Protein AF-A0A7C1T0Y8-F1 (afdb_monomer)

Mean predicted aligned error: 7.71 Å

Nearest PDB structures (foldseek):
  6yug-assembly1_B  TM=5.130E-01  e=2.014E-02  Cryptosporidium parvum Iowa II
  4yp8-assembly2_B  TM=3.736E-01  e=3.123E+00  Homo sapiens
  3otl-assembly1_B  TM=4.682E-01  e=6.312E+00  Rhizobium johnstonii 3841
  5t1t-assembly1_A  TM=4.325E-01  e=7.097E+00  Homo sapiens

pLDDT: mean 87.01, std 16.34, range [27.5, 98.75]

Foldseek 3Di:
DDDDDDDDPPPDPDDDDDDWDWDWQADPNATKTKTWDWDLVSLVVCQVQQVVLVVQFPDPLCPCVHSLNLNLCCVLPVPPVDPQKIWTWMWIGPDPHTFKIATWMWGDPDPVAIEIEHRPPPNRQAHAIGGRPVPDALVSLLSVVVVVVPPPVHPYYDYPRYDCPGRVVSNCVVHDDDDPPDDDDDDDDCPPPPDDVVVLVPDDPVVNVVVVVVVVVLVVVADKDKDKDFQPGPVCVVCLVVQLVVVVVVCVVVVHDDVLSPDPSNSVSLNSRQNPDDVDPPGDIDMFIDGPNHGPHD

InterPro domains:
  IPR038740 BioF2-like, acetyltransferase domain [PF13480] (206-298)

Structure (mmCIF, N/CA/C/O backbone):
data_AF-A0A7C1T0Y8-F1
#
_entry.id   AF-A0A7C1T0Y8-F1
#
loop_
_atom_site.group_PDB
_atom_site.id
_atom_site.type_symbol
_atom_site.label_atom_id
_atom_site.label_alt_id
_atom_site.label_comp_id
_atom_site.label_asym_id
_atom_site.label_entity_id
_atom_site.label_seq_id
_atom_site.pdbx_PDB_ins_code
_atom_site.Cartn_x
_atom_site.Cartn_y
_atom_site.Cartn_z
_atom_site.occupancy
_atom_site.B_iso_or_equiv
_atom_site.auth_seq_id
_atom_site.auth_comp_id
_atom_site.auth_asym_id
_atom_site.auth_atom_id
_atom_site.pdbx_PDB_model_num
ATOM 1 N N . MET A 1 1 ? 52.661 26.342 -25.946 1.00 37.53 1 MET A N 1
ATOM 2 C CA . MET A 1 1 ? 52.044 25.004 -26.045 1.00 37.53 1 MET A CA 1
ATOM 3 C C . MET A 1 1 ? 50.575 25.144 -25.717 1.00 37.53 1 MET A C 1
ATOM 5 O O . MET A 1 1 ? 50.224 25.488 -24.599 1.00 37.53 1 MET A O 1
ATOM 9 N N . THR A 1 2 ? 49.751 24.994 -26.738 1.00 31.56 2 THR A N 1
ATOM 10 C CA . THR A 1 2 ? 48.295 25.108 -26.730 1.00 31.56 2 THR A CA 1
ATOM 11 C C . THR A 1 2 ? 47.719 23.736 -26.403 1.00 31.56 2 THR A C 1
ATOM 13 O O . THR A 1 2 ? 47.980 22.786 -27.136 1.00 31.56 2 THR A O 1
ATOM 16 N N . VAL A 1 3 ? 46.942 23.616 -25.326 1.00 31.14 3 VAL A N 1
ATOM 17 C CA . VAL A 1 3 ? 46.145 22.410 -25.064 1.00 31.14 3 VAL A CA 1
ATOM 18 C C . VAL A 1 3 ? 44.676 22.800 -25.073 1.00 31.14 3 VAL A C 1
ATOM 20 O O . VAL A 1 3 ? 44.197 23.577 -24.253 1.00 31.14 3 VAL A O 1
ATOM 23 N N . SER A 1 4 ? 44.006 22.281 -26.095 1.00 27.50 4 SER A N 1
ATOM 24 C CA . SER A 1 4 ? 42.597 22.438 -26.417 1.00 27.50 4 SER A CA 1
ATOM 25 C C . SER A 1 4 ? 41.736 21.673 -25.409 1.00 27.50 4 SER A C 1
ATOM 27 O O . SER A 1 4 ? 41.812 20.449 -25.325 1.00 27.50 4 SER A O 1
ATOM 29 N N . ILE A 1 5 ? 40.898 22.392 -24.663 1.00 32.88 5 ILE A N 1
ATOM 30 C CA . ILE A 1 5 ? 39.778 21.813 -23.917 1.00 32.88 5 ILE A CA 1
ATOM 31 C C . ILE A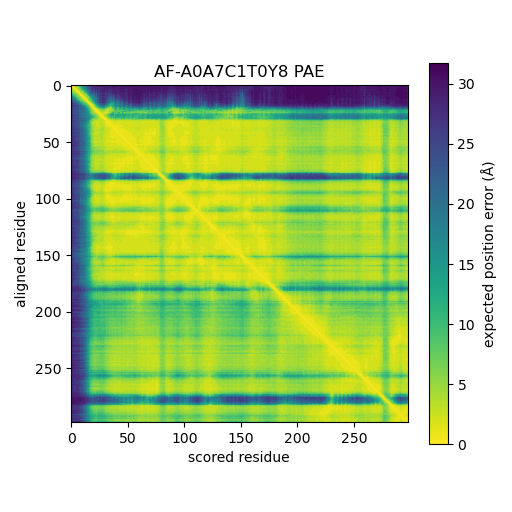 1 5 ? 38.586 21.841 -24.871 1.00 32.88 5 ILE A C 1
ATOM 33 O O . ILE A 1 5 ? 37.967 22.881 -25.087 1.00 32.88 5 ILE A O 1
ATOM 37 N N . LYS A 1 6 ? 38.301 20.700 -25.506 1.00 34.44 6 LYS A N 1
ATOM 38 C CA . LYS A 1 6 ? 37.072 20.522 -26.283 1.00 34.44 6 LYS A CA 1
ATOM 39 C C . LYS A 1 6 ? 35.884 20.564 -25.327 1.00 34.44 6 LYS A C 1
ATOM 41 O O . LYS A 1 6 ? 35.665 19.628 -24.559 1.00 34.44 6 LYS A O 1
ATOM 46 N N . GLY A 1 7 ? 35.128 21.653 -25.410 1.00 30.06 7 GLY A N 1
ATOM 47 C CA . GLY A 1 7 ? 33.804 21.768 -24.826 1.00 30.06 7 GLY A CA 1
ATOM 48 C C . GLY A 1 7 ? 32.896 20.651 -25.334 1.00 30.06 7 GLY A C 1
ATOM 49 O O . GLY A 1 7 ? 32.789 20.403 -26.534 1.00 30.06 7 GLY A O 1
ATOM 50 N N . ARG A 1 8 ? 32.239 19.970 -24.399 1.00 31.38 8 ARG A N 1
ATOM 51 C CA . ARG A 1 8 ? 30.918 19.405 -24.649 1.00 31.38 8 ARG A CA 1
ATOM 52 C C . ARG A 1 8 ? 29.927 20.393 -24.064 1.00 31.38 8 ARG A C 1
ATOM 54 O O . ARG A 1 8 ? 29.667 20.370 -22.864 1.00 31.38 8 ARG A O 1
ATOM 61 N N . ASP A 1 9 ? 29.406 21.250 -24.932 1.00 33.28 9 ASP A N 1
ATOM 62 C CA . ASP A 1 9 ? 28.152 21.948 -24.698 1.00 33.28 9 ASP A CA 1
ATOM 63 C C . ASP A 1 9 ? 27.070 20.904 -24.399 1.00 33.28 9 ASP A C 1
ATOM 65 O O . ASP A 1 9 ? 26.555 20.225 -25.285 1.00 33.28 9 ASP A O 1
ATOM 69 N N . ARG A 1 10 ? 26.737 20.751 -23.117 1.00 33.50 10 ARG A N 1
ATOM 70 C CA . ARG A 1 10 ? 25.447 20.221 -22.668 1.00 33.50 10 ARG A CA 1
ATOM 71 C C . ARG A 1 10 ? 24.603 21.401 -22.196 1.00 33.50 10 ARG A C 1
ATOM 73 O O . ARG A 1 10 ? 24.215 21.504 -21.037 1.00 33.50 10 ARG A O 1
ATOM 80 N N . ALA A 1 11 ? 24.343 22.313 -23.126 1.00 32.59 11 ALA A N 1
ATOM 81 C CA . ALA A 1 11 ? 23.291 23.305 -22.997 1.00 32.59 11 ALA A CA 1
ATOM 82 C C . ALA A 1 11 ? 21.955 22.642 -23.365 1.00 32.59 11 ALA A C 1
ATOM 84 O O . ALA A 1 11 ? 21.574 22.571 -24.526 1.00 32.59 11 ALA A O 1
ATOM 85 N N . ALA A 1 12 ? 21.265 22.124 -22.352 1.00 31.84 12 ALA A N 1
ATOM 86 C CA . ALA A 1 12 ? 19.821 21.906 -22.374 1.00 31.84 12 ALA A CA 1
ATOM 87 C C . ALA A 1 12 ? 19.294 21.999 -20.935 1.00 31.84 12 ALA A C 1
ATOM 89 O O . ALA A 1 12 ? 18.716 21.066 -20.384 1.00 31.84 12 ALA A O 1
ATOM 90 N N . ALA A 1 13 ? 19.546 23.146 -20.302 1.00 38.25 13 ALA A N 1
ATOM 91 C CA . ALA A 1 13 ? 18.771 23.585 -19.156 1.00 38.25 13 ALA A CA 1
ATOM 92 C C . ALA A 1 13 ? 17.406 24.045 -19.689 1.00 38.25 13 ALA A C 1
ATOM 94 O O . ALA A 1 13 ? 17.239 25.191 -20.095 1.00 38.25 13 ALA A O 1
ATOM 95 N N . MET A 1 14 ? 16.454 23.114 -19.759 1.00 32.31 14 MET A N 1
ATOM 96 C CA . MET A 1 14 ? 15.050 23.407 -20.036 1.00 32.31 14 MET A CA 1
ATOM 97 C C . MET A 1 14 ? 14.217 23.030 -18.810 1.00 32.31 14 MET A C 1
ATOM 99 O O . MET A 1 14 ? 14.276 21.910 -18.306 1.00 32.31 14 MET A O 1
ATOM 103 N N . THR A 1 15 ? 13.492 24.032 -18.331 1.00 32.81 15 THR A N 1
ATOM 104 C CA . THR A 1 15 ? 12.364 24.048 -17.394 1.00 32.81 15 THR A CA 1
ATOM 105 C C . THR A 1 15 ? 11.685 22.683 -17.174 1.00 32.81 15 THR A C 1
ATOM 107 O O . THR A 1 15 ? 10.969 22.176 -18.033 1.00 32.81 15 THR A O 1
ATOM 110 N N . ARG A 1 16 ? 11.906 22.092 -15.989 1.00 42.31 16 ARG A N 1
ATOM 111 C CA . ARG A 1 16 ? 11.371 20.792 -15.539 1.00 42.31 16 ARG A CA 1
ATOM 112 C C . ARG A 1 16 ? 9.989 20.941 -14.884 1.00 42.31 16 ARG A C 1
ATOM 114 O O . ARG A 1 16 ? 9.880 21.021 -13.663 1.00 42.31 16 ARG A O 1
ATOM 121 N N . ALA A 1 17 ? 8.936 20.951 -15.692 1.00 31.55 17 ALA A N 1
ATOM 122 C CA . ALA A 1 17 ? 7.577 20.653 -15.244 1.00 31.55 17 ALA A CA 1
ATOM 123 C C . ALA A 1 17 ? 6.910 19.753 -16.295 1.00 31.55 17 ALA A C 1
ATOM 125 O O . ALA A 1 17 ? 6.784 20.169 -17.442 1.00 31.55 17 ALA A O 1
ATOM 126 N N . GLY A 1 18 ? 6.539 18.527 -15.906 1.00 42.19 18 GLY A N 1
ATOM 127 C CA . GLY A 1 18 ? 5.728 17.609 -16.714 1.00 42.19 18 GLY A CA 1
ATOM 128 C C . GLY A 1 18 ? 6.454 16.938 -17.882 1.00 42.19 18 GLY A C 1
ATOM 129 O O . GLY A 1 18 ? 6.082 17.147 -19.033 1.00 42.19 18 GLY A O 1
ATOM 130 N N . ARG A 1 19 ? 7.476 16.116 -17.616 1.00 51.09 19 ARG A N 1
ATOM 131 C CA . ARG A 1 19 ? 7.998 15.204 -18.645 1.00 51.09 19 ARG A CA 1
ATOM 132 C C . ARG A 1 19 ? 8.073 13.784 -18.113 1.00 51.09 19 ARG A C 1
ATOM 134 O O . ARG A 1 19 ? 8.978 13.475 -17.344 1.00 51.09 19 ARG A O 1
ATOM 141 N N . SER A 1 20 ? 7.203 12.928 -18.647 1.00 56.12 20 SER A N 1
ATOM 142 C CA . SER A 1 20 ? 7.535 11.523 -18.845 1.00 56.12 20 SER A CA 1
ATOM 143 C C . SER A 1 20 ? 8.897 11.445 -19.538 1.00 56.12 20 SER A C 1
ATOM 145 O O . SER A 1 20 ? 9.149 12.110 -20.549 1.00 56.12 20 SER A O 1
ATOM 147 N N . TRP A 1 21 ? 9.819 10.724 -18.918 1.00 70.88 21 TRP A N 1
ATOM 148 C CA . TRP A 1 21 ? 11.140 10.447 -19.454 1.00 70.88 21 TRP A CA 1
ATOM 149 C C . TRP A 1 21 ? 11.341 8.946 -19.450 1.00 70.88 21 TRP A C 1
ATOM 151 O O . TRP A 1 21 ? 10.907 8.292 -18.509 1.00 70.88 21 TRP A O 1
ATOM 161 N N . THR A 1 22 ? 12.015 8.442 -20.478 1.00 79.44 22 THR A N 1
ATOM 162 C CA . THR A 1 22 ? 12.368 7.032 -20.627 1.00 79.44 22 THR A CA 1
ATOM 163 C C . THR A 1 22 ? 13.886 6.920 -20.562 1.00 79.44 22 THR A C 1
ATOM 165 O O . THR A 1 22 ? 14.586 7.650 -21.272 1.00 79.44 22 THR A O 1
ATOM 168 N N . VAL A 1 23 ? 14.411 6.061 -19.690 1.00 82.50 23 VAL A N 1
ATOM 169 C CA . VAL A 1 23 ? 15.851 5.764 -19.605 1.00 82.50 23 VAL A CA 1
ATOM 170 C C . VAL A 1 23 ? 16.053 4.254 -19.684 1.00 82.50 23 VAL A C 1
ATOM 172 O O . VAL A 1 23 ? 15.356 3.529 -18.972 1.00 82.50 23 VAL A O 1
ATOM 175 N N . PRO A 1 24 ? 17.013 3.779 -20.497 1.00 80.88 24 PRO A N 1
ATOM 176 C CA . PRO A 1 24 ? 17.348 2.367 -20.539 1.00 80.88 24 PRO A CA 1
ATOM 177 C C . PRO A 1 24 ? 18.007 1.926 -19.226 1.00 80.88 24 PRO A C 1
ATOM 179 O O . PRO A 1 24 ? 18.940 2.563 -18.733 1.00 80.88 24 PRO A O 1
ATOM 182 N N . VAL A 1 25 ? 17.542 0.805 -18.692 1.00 83.50 25 VAL A N 1
ATOM 183 C CA . VAL A 1 25 ? 18.094 0.093 -17.545 1.00 83.50 25 VAL A CA 1
ATOM 184 C C . VAL A 1 25 ? 18.658 -1.227 -18.055 1.00 83.50 25 VAL A C 1
ATOM 186 O O . VAL A 1 25 ? 17.923 -2.104 -18.505 1.00 83.50 25 VAL A O 1
ATOM 189 N N . GLU A 1 26 ? 19.979 -1.367 -17.989 1.00 81.38 26 GLU A N 1
ATOM 190 C CA . GLU A 1 26 ? 20.670 -2.578 -18.430 1.00 81.38 26 GLU A CA 1
ATOM 191 C C . GLU A 1 26 ? 20.568 -3.682 -17.371 1.00 81.38 26 GLU A C 1
ATOM 193 O O . GLU A 1 26 ? 20.968 -3.510 -16.216 1.00 81.38 26 GLU A O 1
ATOM 198 N N . PHE A 1 27 ? 20.063 -4.843 -17.778 1.00 76.12 27 PHE A N 1
ATOM 199 C CA . PHE A 1 27 ? 19.798 -5.975 -16.900 1.00 76.12 27 PHE A CA 1
ATOM 200 C C . PHE A 1 27 ? 20.023 -7.309 -17.617 1.00 76.12 27 PHE A C 1
ATOM 202 O O . PHE A 1 27 ? 19.330 -7.635 -18.574 1.00 76.12 27 PHE A O 1
ATOM 209 N N . HIS A 1 28 ? 20.989 -8.113 -17.158 1.00 75.81 28 HIS A N 1
ATOM 210 C CA . HIS A 1 28 ? 21.346 -9.404 -17.779 1.00 75.81 28 HIS A CA 1
ATOM 211 C C . HIS A 1 28 ? 21.534 -9.344 -19.313 1.00 75.81 28 HIS A C 1
ATOM 213 O O . HIS A 1 28 ? 21.223 -10.298 -20.020 1.00 75.81 28 HIS A O 1
ATOM 219 N N . GLY A 1 29 ? 22.039 -8.220 -19.835 1.00 76.50 29 GLY A N 1
ATOM 220 C CA . GLY A 1 29 ? 22.204 -8.003 -21.278 1.00 76.50 29 GLY A CA 1
ATOM 221 C C . GLY A 1 29 ? 20.913 -7.658 -22.033 1.00 76.50 29 GLY A C 1
ATOM 222 O O . GLY A 1 29 ? 20.925 -7.634 -23.260 1.00 76.50 29 GLY A O 1
ATOM 223 N N . ARG A 1 30 ? 19.811 -7.405 -21.317 1.00 81.44 30 ARG A N 1
ATOM 224 C CA . ARG A 1 30 ? 18.579 -6.790 -21.824 1.00 81.44 30 ARG A CA 1
ATOM 225 C C . ARG A 1 30 ? 18.566 -5.306 -21.471 1.00 81.44 30 ARG A C 1
ATOM 227 O O . ARG A 1 30 ? 19.028 -4.930 -20.396 1.00 81.44 30 ARG A O 1
ATOM 234 N N . SER A 1 31 ? 17.983 -4.500 -22.347 1.00 87.62 31 SER A N 1
ATOM 235 C CA . SER A 1 31 ? 17.719 -3.084 -22.099 1.00 87.62 31 SER A CA 1
ATOM 236 C C . SER A 1 31 ? 16.230 -2.927 -21.804 1.00 87.62 31 SER A C 1
ATOM 238 O O . SER A 1 31 ? 15.405 -3.318 -22.629 1.00 87.62 31 SER A O 1
ATOM 240 N N . LEU A 1 32 ? 15.900 -2.442 -20.609 1.00 93.38 32 LEU A N 1
ATOM 241 C CA . LEU A 1 32 ? 14.529 -2.196 -20.160 1.00 93.38 32 LEU A CA 1
ATOM 242 C C . LEU A 1 32 ? 14.257 -0.696 -20.119 1.00 93.38 32 LEU A C 1
ATOM 244 O O . LEU A 1 32 ? 15.132 0.070 -19.734 1.00 93.38 32 LEU A O 1
ATOM 248 N N . ASP A 1 33 ? 13.045 -0.271 -20.439 1.00 95.25 33 ASP A N 1
ATOM 249 C CA . ASP A 1 33 ? 12.697 1.146 -20.499 1.00 95.25 33 ASP A CA 1
ATOM 250 C C . ASP A 1 33 ? 12.029 1.591 -19.193 1.00 95.25 33 ASP A C 1
ATOM 252 O O . ASP A 1 33 ? 10.910 1.183 -18.879 1.00 95.25 33 ASP A O 1
ATOM 256 N N . LEU A 1 34 ? 12.724 2.416 -18.402 1.00 96.69 34 LEU A N 1
ATOM 257 C CA . LEU A 1 34 ? 12.187 3.003 -17.173 1.00 96.69 34 LEU A CA 1
ATOM 258 C C . LEU A 1 34 ? 11.525 4.343 -17.473 1.00 96.69 34 LEU A C 1
ATOM 260 O O . LEU A 1 34 ? 12.200 5.295 -17.863 1.00 96.69 34 LEU A O 1
ATOM 264 N N . GLU A 1 35 ? 10.228 4.426 -17.206 1.00 96.12 35 GLU A N 1
ATOM 265 C CA . GLU A 1 35 ? 9.409 5.621 -17.351 1.00 96.12 35 GLU A CA 1
ATOM 266 C C . GLU A 1 35 ? 8.952 6.186 -16.005 1.00 96.12 35 GLU A C 1
ATOM 268 O O . GLU A 1 35 ? 8.781 5.450 -15.036 1.00 96.12 35 GLU A O 1
ATOM 273 N N . CYS A 1 36 ? 8.695 7.495 -15.944 1.00 95.50 36 CYS A N 1
ATOM 274 C CA . CYS A 1 36 ? 8.053 8.146 -14.798 1.00 95.50 36 CYS A CA 1
ATOM 275 C C . CYS A 1 36 ? 6.752 8.839 -15.232 1.00 95.50 36 CYS A C 1
ATOM 277 O O . CYS A 1 36 ? 6.767 9.636 -16.170 1.00 95.50 36 CYS A O 1
ATOM 279 N N . ARG A 1 37 ? 5.640 8.539 -14.554 1.00 94.88 37 ARG A N 1
ATOM 280 C CA . ARG A 1 37 ? 4.324 9.174 -14.722 1.00 94.88 37 ARG A CA 1
ATOM 281 C C . ARG A 1 37 ? 4.034 10.090 -13.534 1.00 94.88 37 ARG A C 1
ATOM 283 O O . ARG A 1 37 ? 4.222 9.705 -12.377 1.00 94.88 37 ARG A O 1
ATOM 290 N N . GLU A 1 38 ? 3.617 11.315 -13.822 1.00 92.06 38 GLU A N 1
ATOM 291 C CA . GLU A 1 38 ? 3.535 12.417 -12.858 1.00 92.06 38 GLU A CA 1
ATOM 292 C C . GLU A 1 38 ? 2.142 13.051 -12.770 1.00 92.06 38 GLU A C 1
ATOM 294 O O . GLU A 1 38 ? 1.823 13.670 -11.751 1.00 92.06 38 GLU A O 1
ATOM 299 N N . THR A 1 39 ? 1.320 12.944 -13.818 1.00 91.25 39 THR A N 1
ATOM 300 C CA . THR A 1 39 ? 0.000 13.592 -13.866 1.00 91.25 39 THR A CA 1
ATOM 301 C C . THR A 1 39 ? -1.136 12.611 -13.622 1.00 91.25 39 THR A C 1
ATOM 303 O O . THR A 1 39 ? -0.995 11.406 -13.813 1.00 91.25 39 THR A O 1
ATOM 306 N N . LEU A 1 40 ? -2.294 13.138 -13.216 1.00 92.25 40 LEU A N 1
ATOM 307 C CA . LEU A 1 40 ? -3.483 12.315 -13.018 1.00 92.25 40 LEU A CA 1
ATOM 308 C C . LEU A 1 40 ? -3.873 11.576 -14.306 1.00 92.25 40 LEU A C 1
ATOM 310 O O . LEU A 1 40 ? -4.070 10.371 -14.254 1.00 92.25 40 LEU A O 1
ATOM 314 N N . ASP A 1 41 ? -3.886 12.262 -15.449 1.00 93.31 41 ASP A N 1
ATOM 315 C CA . ASP A 1 41 ? -4.217 11.662 -16.749 1.00 93.31 41 ASP A CA 1
ATOM 316 C C . ASP A 1 41 ? -3.229 10.550 -17.142 1.00 93.31 41 ASP A C 1
ATOM 318 O O . ASP A 1 41 ? -3.627 9.509 -17.662 1.00 93.31 41 ASP A O 1
ATOM 322 N N . GLU A 1 42 ? -1.933 10.741 -16.869 1.00 94.38 42 GLU A N 1
ATOM 323 C CA . GLU A 1 42 ? -0.915 9.712 -17.105 1.00 94.38 42 GLU A CA 1
ATOM 324 C C . GLU A 1 42 ? -1.118 8.493 -16.201 1.00 94.38 42 GLU A C 1
ATOM 326 O O . GLU A 1 42 ? -0.928 7.365 -16.649 1.00 94.38 42 GLU A O 1
ATOM 331 N N . LEU A 1 43 ? -1.498 8.712 -14.939 1.00 94.94 43 LEU A N 1
ATOM 332 C CA . LEU A 1 43 ? -1.835 7.639 -14.010 1.00 94.94 43 LEU A CA 1
ATOM 333 C C . LEU A 1 43 ? -3.097 6.906 -14.479 1.00 94.94 43 LEU A C 1
ATOM 335 O O . LEU A 1 43 ? -3.085 5.684 -14.536 1.00 94.94 43 LEU A O 1
ATOM 339 N N . GLU A 1 44 ? -4.156 7.621 -14.865 1.00 95.19 44 GLU A N 1
ATOM 340 C CA . GLU A 1 44 ? -5.403 7.031 -15.370 1.00 95.19 44 GLU A CA 1
ATOM 341 C C . GLU A 1 44 ? -5.180 6.179 -16.625 1.00 95.19 44 GLU A C 1
ATOM 343 O O . GLU A 1 44 ? -5.754 5.095 -16.740 1.00 95.19 44 GLU A O 1
ATOM 348 N N . ALA A 1 45 ? -4.291 6.613 -17.522 1.00 96.69 45 ALA A N 1
ATOM 349 C CA . ALA A 1 45 ? -3.919 5.864 -18.720 1.00 96.69 45 ALA A CA 1
ATOM 350 C C . ALA A 1 45 ? -3.222 4.521 -18.423 1.00 96.69 45 ALA A C 1
ATOM 352 O O . ALA A 1 45 ? -3.196 3.648 -19.289 1.00 96.69 45 ALA A O 1
ATOM 353 N N . LEU A 1 46 ? -2.679 4.325 -17.214 1.00 96.81 46 LEU A N 1
ATOM 354 C CA . LEU A 1 46 ? -2.056 3.063 -16.811 1.00 96.81 46 LEU A CA 1
ATOM 355 C C . LEU A 1 46 ? -3.055 2.003 -16.337 1.00 96.81 46 LEU A C 1
ATOM 357 O O . LEU A 1 46 ? -2.611 0.896 -16.052 1.00 96.81 46 LEU A O 1
ATOM 361 N N . LYS A 1 47 ? -4.361 2.293 -16.243 1.00 95.81 47 LYS A N 1
ATOM 362 C CA . LYS A 1 47 ? -5.356 1.412 -15.602 1.00 95.81 47 LYS A CA 1
ATOM 363 C C . LYS A 1 47 ? -5.193 -0.071 -15.934 1.00 95.81 47 LYS A C 1
ATOM 365 O O . LYS A 1 47 ? -4.905 -0.867 -15.044 1.00 95.81 47 LYS A O 1
ATOM 370 N N . ASP A 1 48 ? -5.345 -0.429 -17.205 1.00 96.19 48 ASP A N 1
ATOM 371 C CA . ASP A 1 48 ? -5.379 -1.835 -17.619 1.00 96.19 48 ASP A CA 1
ATOM 372 C C . ASP A 1 48 ? -4.009 -2.509 -17.451 1.00 96.19 48 ASP A C 1
ATOM 374 O O . ASP A 1 48 ? -3.913 -3.676 -17.073 1.00 96.19 48 ASP A O 1
ATOM 378 N N . VAL A 1 49 ? -2.932 -1.754 -17.682 1.00 97.62 49 VAL A N 1
ATOM 379 C CA . VAL A 1 49 ? -1.549 -2.218 -17.508 1.00 97.62 49 VAL A CA 1
ATOM 380 C C . VAL A 1 49 ? -1.258 -2.498 -16.036 1.00 97.62 49 VAL A C 1
ATOM 382 O O . VAL A 1 49 ? -0.695 -3.538 -15.698 1.00 97.62 49 VAL A O 1
ATOM 385 N N . TRP A 1 50 ? -1.657 -1.576 -15.163 1.00 97.69 50 TRP A N 1
ATOM 386 C CA . TRP A 1 50 ? -1.418 -1.636 -13.730 1.00 97.69 50 TRP A CA 1
ATOM 387 C C . TRP A 1 50 ? -2.220 -2.768 -13.098 1.00 97.69 50 TRP A C 1
ATOM 389 O O . TRP A 1 50 ? -1.628 -3.639 -12.465 1.00 97.69 50 TRP A O 1
ATOM 399 N N . GLN A 1 51 ? -3.522 -2.846 -13.378 1.00 95.25 51 GLN A N 1
ATOM 400 C CA . GLN A 1 51 ? -4.376 -3.940 -12.910 1.00 95.25 51 GLN A CA 1
ATOM 401 C C . GLN A 1 51 ? -3.926 -5.301 -13.472 1.00 95.25 51 GLN A C 1
ATOM 403 O O . GLN A 1 51 ? -3.941 -6.311 -12.768 1.00 95.25 51 GLN A O 1
ATOM 408 N N . GLY A 1 52 ? -3.453 -5.338 -14.722 1.00 95.88 52 GLY A N 1
ATOM 409 C CA . GLY A 1 52 ? -2.875 -6.542 -15.317 1.00 95.88 52 GLY A CA 1
ATOM 410 C C . GLY A 1 52 ? -1.588 -7.007 -14.626 1.00 95.88 52 GLY A C 1
ATOM 411 O O . GLY A 1 52 ? -1.361 -8.213 -14.516 1.00 95.88 52 GLY A O 1
ATOM 412 N N . LEU A 1 53 ? -0.749 -6.077 -14.156 1.00 97.75 53 LEU A N 1
ATOM 413 C CA . LEU A 1 53 ? 0.441 -6.390 -13.364 1.00 97.75 53 LEU A CA 1
ATOM 414 C C . LEU A 1 53 ? 0.075 -6.817 -11.937 1.00 97.75 53 LEU A C 1
ATOM 416 O O . LEU A 1 53 ? 0.656 -7.776 -11.434 1.00 97.75 53 LEU A O 1
ATOM 420 N N . GLU A 1 54 ? -0.903 -6.160 -11.307 1.00 95.06 54 GLU A N 1
ATOM 421 C CA . GLU A 1 54 ? -1.426 -6.534 -9.984 1.00 95.06 54 GLU A CA 1
ATOM 422 C C . GLU A 1 54 ? -1.834 -8.004 -9.940 1.00 95.06 54 GLU A C 1
ATOM 424 O O . GLU A 1 54 ? -1.366 -8.734 -9.071 1.00 95.06 54 GLU A O 1
ATOM 429 N N . GLY A 1 55 ? -2.617 -8.464 -10.922 1.00 93.56 55 GLY A N 1
ATOM 430 C CA . GLY A 1 55 ? -3.099 -9.848 -10.971 1.00 93.56 55 GLY A CA 1
ATOM 431 C C . GLY A 1 55 ? -2.006 -10.913 -11.139 1.00 93.56 55 GLY A C 1
ATOM 432 O O . GLY A 1 55 ? -2.274 -12.095 -10.937 1.00 93.56 55 GLY A O 1
ATOM 433 N N . ARG A 1 56 ? -0.780 -10.524 -11.517 1.00 95.50 56 ARG A N 1
ATOM 434 C CA . ARG A 1 56 ? 0.375 -11.433 -11.654 1.00 95.50 56 ARG A CA 1
ATOM 435 C C . ARG A 1 56 ? 1.432 -11.237 -10.566 1.00 95.50 56 ARG A C 1
ATOM 437 O O . ARG A 1 56 ? 2.324 -12.075 -10.439 1.00 95.50 56 ARG A O 1
ATOM 444 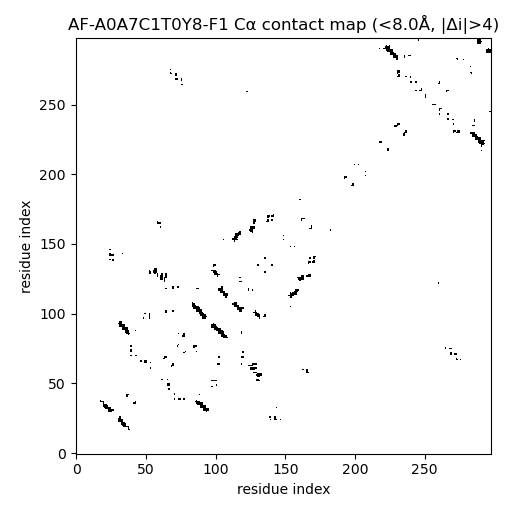N N . SER A 1 57 ? 1.361 -10.140 -9.815 1.00 96.56 57 SER A N 1
ATOM 445 C CA . SER A 1 57 ? 2.337 -9.798 -8.784 1.00 96.56 57 SER A CA 1
ATOM 446 C C . SER A 1 57 ? 2.197 -10.738 -7.581 1.00 96.56 57 SER A C 1
ATOM 448 O O . SER A 1 57 ? 1.089 -10.924 -7.082 1.00 96.56 57 SER A O 1
ATOM 450 N N . PRO A 1 58 ? 3.294 -11.315 -7.059 1.00 95.12 58 PRO A N 1
ATOM 451 C CA . PRO A 1 58 ? 3.240 -12.219 -5.909 1.00 95.12 58 PRO A CA 1
ATOM 452 C C . PRO A 1 58 ? 3.188 -11.479 -4.557 1.00 95.12 58 PRO A C 1
ATOM 454 O O . PRO A 1 58 ? 3.235 -12.108 -3.500 1.00 95.12 58 PRO A O 1
ATOM 457 N N . GLU A 1 59 ? 3.159 -10.145 -4.559 1.00 93.62 59 GLU A N 1
ATOM 458 C CA . GLU A 1 59 ? 3.297 -9.322 -3.355 1.00 93.62 59 GLU A CA 1
ATOM 459 C C . GLU A 1 59 ? 2.046 -9.354 -2.466 1.00 93.62 59 GLU A C 1
ATOM 461 O O . GLU A 1 59 ? 1.079 -8.626 -2.685 1.00 93.62 59 GLU A O 1
ATOM 466 N N . ALA A 1 60 ? 2.113 -10.130 -1.379 1.00 90.31 60 ALA A N 1
ATOM 467 C CA . ALA A 1 60 ? 1.026 -10.279 -0.403 1.00 90.31 60 ALA A CA 1
ATOM 468 C C . ALA A 1 60 ? 0.583 -8.961 0.270 1.00 90.31 60 ALA A C 1
ATOM 470 O O . ALA A 1 60 ? -0.527 -8.869 0.786 1.00 90.31 60 ALA A O 1
ATOM 471 N N . PHE A 1 61 ? 1.443 -7.938 0.275 1.00 92.12 61 PHE A N 1
ATOM 472 C CA . PHE A 1 61 ? 1.167 -6.621 0.859 1.00 92.12 61 PHE A CA 1
ATOM 473 C C . PHE A 1 61 ? 0.983 -5.519 -0.199 1.00 92.12 61 PHE A C 1
ATOM 475 O O . PHE A 1 61 ? 1.070 -4.338 0.132 1.00 92.12 61 PHE A O 1
ATOM 482 N N . GLY A 1 62 ? 0.718 -5.896 -1.456 1.00 92.94 62 GLY A N 1
ATOM 483 C CA . GLY A 1 62 ? 0.640 -4.987 -2.606 1.00 92.94 62 GLY A CA 1
ATOM 484 C C . GLY A 1 62 ? -0.625 -4.127 -2.706 1.00 92.94 62 GLY A C 1
ATOM 485 O O . GLY A 1 62 ? -0.696 -3.269 -3.582 1.00 92.94 62 GLY A O 1
ATOM 486 N N . TYR A 1 63 ? -1.623 -4.303 -1.827 1.00 92.62 63 TYR A N 1
ATOM 487 C CA . TYR A 1 63 ? -2.900 -3.572 -1.915 1.00 92.62 63 TYR A CA 1
ATOM 488 C C . TYR A 1 63 ? -2.720 -2.043 -1.920 1.00 92.62 63 TYR A C 1
ATOM 490 O O . TYR A 1 63 ? -3.383 -1.335 -2.677 1.00 92.62 63 TYR A O 1
ATOM 498 N N . PHE A 1 64 ? -1.767 -1.521 -1.143 1.00 94.19 64 PHE A N 1
ATOM 499 C CA . PHE A 1 64 ? -1.468 -0.083 -1.079 1.00 94.19 64 PHE A CA 1
ATOM 500 C C . PHE A 1 64 ? -0.713 0.454 -2.307 1.00 94.19 64 PHE A C 1
ATOM 502 O O . PHE A 1 64 ? -0.460 1.654 -2.406 1.00 94.19 64 PHE A O 1
ATOM 509 N N . GLN A 1 65 ? -0.334 -0.431 -3.228 1.00 96.38 65 GLN A N 1
ATOM 510 C CA . GLN A 1 65 ? 0.244 -0.123 -4.532 1.00 96.38 65 GLN A CA 1
ATOM 511 C C . GLN A 1 65 ? -0.752 -0.401 -5.665 1.00 96.38 65 GLN A C 1
ATOM 513 O O . GLN A 1 65 ? -0.397 -0.206 -6.825 1.00 96.38 65 GLN A O 1
ATOM 518 N N . SER A 1 66 ? -1.973 -0.852 -5.352 1.00 94.75 66 SER A N 1
ATOM 519 C CA . SER A 1 66 ? -3.014 -1.079 -6.353 1.00 94.75 66 SER A CA 1
ATOM 520 C C . SER A 1 66 ? -3.423 0.220 -7.037 1.00 94.75 66 SER A C 1
ATOM 522 O O . SER A 1 66 ? -3.383 1.311 -6.455 1.00 94.75 66 SER A O 1
ATOM 524 N N . PHE A 1 67 ? -3.863 0.091 -8.281 1.00 94.88 67 PHE A N 1
ATOM 525 C CA . PHE A 1 67 ? -4.366 1.177 -9.094 1.00 94.88 67 PHE A CA 1
ATOM 526 C C . PHE A 1 67 ? -5.536 1.886 -8.411 1.00 94.88 67 PHE A C 1
ATOM 528 O O . PHE A 1 67 ? -5.539 3.113 -8.328 1.00 94.88 67 PHE A O 1
ATOM 535 N N . ASP A 1 68 ? -6.501 1.131 -7.871 1.00 92.00 68 ASP A N 1
ATOM 536 C CA . ASP A 1 68 ? -7.683 1.700 -7.213 1.00 92.00 68 ASP A CA 1
ATOM 537 C C . ASP A 1 68 ? -7.294 2.546 -5.992 1.00 92.00 68 ASP A C 1
ATOM 539 O O . ASP A 1 68 ? -7.745 3.687 -5.863 1.00 92.00 68 ASP A O 1
ATOM 543 N N . TRP A 1 69 ? -6.377 2.046 -5.154 1.00 93.81 69 TRP A N 1
ATOM 544 C CA . TRP A 1 69 ? -5.847 2.790 -4.010 1.00 93.81 69 TRP A CA 1
ATOM 545 C C . TRP A 1 69 ? -5.113 4.063 -4.446 1.00 93.81 69 TRP A C 1
ATOM 547 O O . TRP A 1 69 ? -5.443 5.175 -4.015 1.00 93.81 69 TRP A O 1
ATOM 557 N N . CYS A 1 70 ? -4.111 3.913 -5.314 1.00 95.25 70 CYS A N 1
ATOM 558 C CA . CYS A 1 70 ? -3.229 5.001 -5.718 1.00 95.25 70 CYS A CA 1
ATOM 559 C C . CYS A 1 70 ? -3.959 6.091 -6.509 1.00 95.25 70 CYS A C 1
ATOM 561 O O . CYS A 1 70 ? -3.697 7.281 -6.296 1.00 95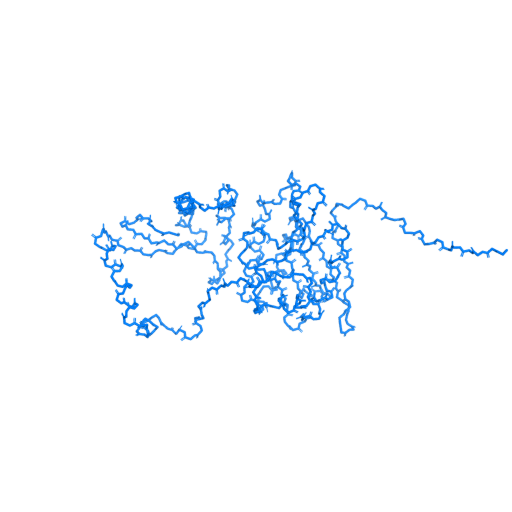.25 70 CYS A O 1
ATOM 563 N N . LEU A 1 71 ? -4.877 5.717 -7.403 1.00 93.88 71 LEU A N 1
ATOM 564 C CA . LEU A 1 71 ? -5.625 6.674 -8.209 1.00 93.88 71 LEU A CA 1
ATOM 565 C C . LEU A 1 71 ? -6.691 7.399 -7.384 1.00 93.88 71 LEU A C 1
ATOM 567 O O . LEU A 1 71 ? -6.784 8.627 -7.468 1.00 93.88 71 LEU A O 1
ATOM 571 N N . SER A 1 72 ? -7.454 6.680 -6.554 1.00 92.31 72 SER A N 1
ATOM 572 C CA . SER A 1 72 ? -8.474 7.293 -5.689 1.00 92.31 72 SER A CA 1
ATOM 573 C C . SER A 1 72 ? -7.855 8.314 -4.738 1.00 92.31 72 SER A C 1
ATOM 575 O O . SER A 1 72 ? -8.390 9.408 -4.553 1.00 92.31 72 SER A O 1
ATOM 577 N N . TRP A 1 73 ? -6.671 8.011 -4.200 1.00 93.62 73 TRP A N 1
ATOM 578 C CA . TRP A 1 73 ? -5.918 8.976 -3.407 1.00 93.62 73 TRP A CA 1
ATOM 579 C C . TRP A 1 73 ? -5.441 10.157 -4.262 1.00 93.62 73 TRP A C 1
ATOM 581 O O . TRP A 1 73 ? -5.661 11.318 -3.912 1.00 93.62 73 TRP A O 1
ATOM 591 N N . SER A 1 74 ? -4.834 9.887 -5.420 1.00 93.62 74 SER A N 1
ATOM 592 C CA . SER A 1 74 ? -4.303 10.927 -6.310 1.00 93.62 74 SER A CA 1
ATOM 593 C C . SER A 1 74 ? -5.354 11.971 -6.700 1.00 93.62 74 SER A C 1
ATOM 595 O O . SER A 1 74 ? -5.070 13.167 -6.634 1.00 93.62 74 SER A O 1
ATOM 597 N N . ARG A 1 75 ? -6.586 11.546 -7.007 1.00 91.88 75 ARG A N 1
ATOM 598 C CA . ARG A 1 75 ? -7.709 12.435 -7.364 1.00 91.88 75 ARG A CA 1
ATOM 599 C C . ARG A 1 75 ? -8.030 13.482 -6.296 1.00 91.88 75 ARG A C 1
ATOM 601 O O . ARG A 1 75 ? -8.387 14.609 -6.627 1.00 91.88 75 ARG A O 1
ATOM 608 N N . LEU A 1 76 ? -7.883 13.131 -5.020 1.00 90.50 76 LEU A N 1
ATOM 609 C CA . LEU A 1 76 ? -8.232 14.003 -3.892 1.00 90.50 76 LEU A CA 1
ATOM 610 C C . LEU A 1 76 ? -7.042 14.808 -3.357 1.00 90.50 76 LEU A C 1
ATOM 612 O O . LEU A 1 76 ? -7.220 15.881 -2.766 1.00 90.50 76 LEU A O 1
ATOM 616 N N . TYR A 1 77 ? -5.824 14.291 -3.526 1.00 89.62 77 TYR A N 1
ATOM 617 C CA . TYR A 1 77 ? -4.636 14.837 -2.873 1.00 89.62 77 TYR A CA 1
ATOM 618 C C . TYR A 1 77 ? -3.646 15.520 -3.823 1.00 89.62 77 TYR A C 1
ATOM 620 O O . TYR A 1 77 ? -2.944 16.420 -3.363 1.00 89.62 77 TYR A O 1
ATOM 628 N N . LEU A 1 78 ? -3.625 15.186 -5.119 1.00 84.94 78 LEU A N 1
ATOM 629 C CA . LEU A 1 78 ? -2.682 15.750 -6.101 1.00 84.94 78 LEU A CA 1
ATOM 630 C C . LEU A 1 78 ? -3.234 16.947 -6.896 1.00 84.94 78 LEU A C 1
ATOM 632 O O . LEU A 1 78 ? -2.782 17.221 -8.006 1.00 84.94 78 LEU A O 1
ATOM 636 N N . ALA A 1 79 ? -4.192 17.693 -6.335 1.00 67.31 79 ALA A N 1
ATOM 637 C CA . ALA A 1 79 ? -4.758 18.869 -6.994 1.00 67.31 79 ALA A CA 1
ATOM 638 C C . ALA A 1 79 ? -3.659 19.893 -7.386 1.00 67.31 79 ALA A C 1
ATOM 640 O O . ALA A 1 79 ? -2.815 20.216 -6.542 1.00 67.31 79 ALA A O 1
ATOM 641 N N . PRO A 1 80 ? -3.690 20.462 -8.613 1.00 57.03 80 PRO A N 1
ATOM 642 C CA . PRO A 1 80 ? -2.613 21.296 -9.172 1.00 57.03 80 PRO A CA 1
ATOM 643 C C . PRO A 1 80 ? -2.186 22.485 -8.302 1.00 57.03 80 PRO A C 1
ATOM 645 O O . PRO A 1 80 ? -1.048 22.946 -8.369 1.00 57.03 80 PRO A O 1
ATOM 648 N N . GLU A 1 81 ? -3.103 22.981 -7.476 1.00 54.91 81 GLU A N 1
ATOM 649 C CA . GLU A 1 81 ? -2.918 24.168 -6.641 1.00 54.91 81 GLU A CA 1
ATOM 650 C C . GLU A 1 81 ? -2.073 23.900 -5.384 1.00 54.91 81 GLU A C 1
ATOM 652 O O . GLU A 1 81 ? -1.612 24.834 -4.728 1.00 54.91 81 GLU A O 1
ATOM 657 N N . LYS A 1 82 ? -1.825 22.627 -5.044 1.00 56.59 82 LYS A N 1
ATOM 658 C CA . LYS A 1 82 ? -1.069 22.223 -3.853 1.00 56.59 82 LYS A CA 1
ATOM 659 C C . LYS A 1 82 ? 0.286 21.647 -4.258 1.00 56.59 82 LYS A C 1
ATOM 661 O O . LYS A 1 82 ? 0.422 20.471 -4.563 1.00 56.59 82 LYS A O 1
ATOM 666 N N . MET A 1 83 ? 1.325 22.481 -4.212 1.00 61.25 83 MET A N 1
ATOM 667 C CA . MET A 1 83 ? 2.692 22.112 -4.621 1.00 61.25 83 MET A CA 1
ATOM 668 C C . MET A 1 83 ? 3.444 21.183 -3.642 1.00 61.25 83 MET A C 1
ATOM 670 O O . MET A 1 83 ? 4.637 20.952 -3.831 1.00 61.25 83 MET A O 1
ATOM 674 N N . GLU A 1 84 ? 2.803 20.692 -2.580 1.00 77.69 84 GLU A N 1
ATOM 675 C CA . GLU A 1 84 ? 3.482 19.944 -1.510 1.00 77.69 84 GLU A CA 1
ATOM 676 C C . GLU A 1 84 ? 3.767 18.484 -1.876 1.00 77.69 84 GLU A C 1
ATOM 678 O O . GLU A 1 84 ? 4.779 17.938 -1.428 1.00 77.69 84 GLU A O 1
ATOM 683 N N . ALA A 1 85 ? 2.912 17.874 -2.705 1.00 87.56 85 ALA A N 1
ATOM 684 C CA . ALA A 1 85 ? 3.065 16.504 -3.174 1.00 87.56 85 ALA A CA 1
ATOM 685 C C . ALA A 1 85 ? 2.851 16.394 -4.689 1.00 87.56 85 ALA A C 1
ATOM 687 O O . ALA A 1 85 ? 2.013 17.094 -5.253 1.00 87.56 85 ALA A O 1
ATOM 688 N N . ARG A 1 86 ? 3.612 15.516 -5.352 1.00 90.62 86 ARG A N 1
ATOM 689 C CA . ARG A 1 86 ? 3.462 15.207 -6.787 1.00 90.62 86 ARG A CA 1
ATOM 690 C C . ARG A 1 86 ? 3.711 13.730 -7.028 1.00 90.62 86 ARG A C 1
ATOM 692 O O . ARG A 1 86 ? 4.665 13.198 -6.462 1.00 90.62 86 ARG A O 1
ATOM 699 N N . ALA A 1 87 ? 2.898 13.090 -7.864 1.00 93.94 87 ALA A N 1
ATOM 700 C CA . ALA A 1 87 ? 3.124 11.699 -8.237 1.00 93.94 87 ALA A CA 1
ATOM 701 C C . ALA A 1 87 ? 4.481 11.523 -8.933 1.00 93.94 87 ALA A C 1
ATOM 703 O O . ALA A 1 87 ? 4.963 12.396 -9.657 1.00 93.94 87 ALA A O 1
ATOM 704 N N . ARG A 1 88 ? 5.090 10.371 -8.671 1.00 95.12 88 ARG A N 1
ATOM 705 C CA . ARG A 1 88 ? 6.288 9.832 -9.311 1.00 95.12 88 ARG A CA 1
ATOM 706 C C . ARG A 1 88 ? 6.083 8.327 -9.444 1.00 95.12 88 ARG A C 1
ATOM 708 O O . ARG A 1 88 ? 6.670 7.548 -8.701 1.00 95.12 88 ARG A O 1
ATOM 715 N N . VAL A 1 89 ? 5.181 7.915 -10.328 1.00 97.56 89 VAL A N 1
ATOM 716 C CA . VAL A 1 89 ? 4.927 6.491 -10.567 1.00 97.56 89 VAL A CA 1
ATOM 717 C C . VAL A 1 89 ? 5.939 6.001 -11.589 1.00 97.56 89 VAL A C 1
ATOM 719 O O . VAL A 1 89 ? 5.908 6.423 -12.743 1.00 97.56 89 VAL A O 1
ATOM 722 N N . TYR A 1 90 ? 6.859 5.146 -11.156 1.00 98.25 90 TYR A N 1
ATOM 723 C CA . TYR A 1 90 ? 7.858 4.564 -12.044 1.00 98.25 90 TYR A CA 1
ATOM 724 C C . TYR A 1 90 ? 7.311 3.292 -12.677 1.00 98.25 90 TYR A C 1
ATOM 726 O O . TYR A 1 90 ? 6.748 2.459 -11.973 1.00 98.25 90 TYR A O 1
ATOM 734 N N . VAL A 1 91 ? 7.484 3.146 -13.986 1.00 98.50 91 VAL A N 1
ATOM 735 C CA . VAL A 1 91 ? 7.024 1.989 -14.757 1.00 98.50 91 VAL A CA 1
ATOM 736 C C . VAL A 1 91 ? 8.205 1.440 -15.534 1.00 98.50 91 VAL A C 1
ATOM 738 O O . VAL A 1 91 ? 8.886 2.198 -16.217 1.00 98.50 91 VAL A O 1
ATOM 741 N N . LEU A 1 92 ? 8.470 0.143 -15.419 1.00 97.88 92 LEU A N 1
ATOM 742 C CA . LEU A 1 92 ? 9.522 -0.520 -16.183 1.00 97.88 92 LEU A CA 1
ATOM 743 C C . LEU A 1 92 ? 8.908 -1.400 -17.264 1.00 97.88 92 LEU A C 1
ATOM 745 O O . LEU A 1 92 ? 8.043 -2.235 -16.975 1.00 97.88 92 LEU A O 1
ATOM 749 N N . TRP A 1 93 ? 9.401 -1.231 -18.484 1.00 97.12 93 TRP A N 1
ATOM 750 C CA . TRP A 1 93 ? 8.938 -1.938 -19.668 1.00 97.12 93 TRP A CA 1
ATOM 751 C C . TRP A 1 93 ? 10.015 -2.871 -20.222 1.00 97.12 93 TRP A C 1
ATOM 753 O O . TRP A 1 93 ? 11.182 -2.498 -20.339 1.00 97.12 93 TRP A O 1
ATOM 763 N N . ASP A 1 94 ? 9.601 -4.079 -20.596 1.00 93.94 94 ASP A N 1
ATOM 764 C CA . ASP A 1 94 ? 10.347 -5.000 -21.455 1.00 93.94 94 ASP A CA 1
ATOM 765 C C . ASP A 1 94 ? 9.636 -5.033 -22.816 1.00 93.94 94 ASP A C 1
ATOM 767 O O . ASP A 1 94 ? 8.669 -5.772 -23.030 1.00 93.94 94 ASP A O 1
ATOM 771 N N . GLY A 1 95 ? 10.030 -4.122 -23.711 1.00 91.75 95 GLY A N 1
ATOM 772 C CA . GLY A 1 95 ? 9.295 -3.855 -24.946 1.00 91.75 95 GLY A CA 1
ATOM 773 C C . GLY A 1 95 ? 7.887 -3.322 -24.663 1.00 91.75 95 GLY A C 1
ATOM 774 O O . GLY A 1 95 ? 7.731 -2.222 -24.145 1.00 91.75 95 GLY A O 1
ATOM 775 N N . ALA A 1 96 ? 6.857 -4.091 -25.024 1.00 92.38 96 ALA A N 1
ATOM 776 C CA . ALA A 1 96 ? 5.457 -3.728 -24.778 1.00 92.38 96 ALA A CA 1
ATOM 777 C C . ALA A 1 96 ? 4.921 -4.229 -23.424 1.00 92.38 96 ALA A C 1
ATOM 779 O O . ALA A 1 96 ? 3.818 -3.856 -23.025 1.00 92.38 96 ALA A O 1
ATOM 780 N N . ASP A 1 97 ? 5.673 -5.085 -22.729 1.00 95.19 97 ASP A N 1
ATOM 781 C CA . ASP A 1 97 ? 5.225 -5.710 -21.490 1.00 95.19 97 ASP A CA 1
ATOM 782 C C . ASP A 1 97 ? 5.660 -4.881 -20.278 1.00 95.19 97 ASP A C 1
ATOM 784 O O . ASP A 1 97 ? 6.846 -4.612 -20.080 1.00 95.19 97 ASP A O 1
ATOM 788 N N . CYS A 1 98 ? 4.705 -4.498 -19.430 1.00 97.62 98 CYS A N 1
ATOM 789 C CA . CYS A 1 98 ? 5.007 -3.873 -18.145 1.00 97.62 98 CYS A CA 1
ATOM 790 C C . CYS A 1 98 ? 5.465 -4.941 -17.148 1.00 97.62 98 CYS A C 1
ATOM 792 O O . CYS A 1 98 ? 4.733 -5.900 -16.880 1.00 97.62 98 CYS A O 1
ATOM 794 N N . VAL A 1 99 ? 6.668 -4.766 -16.598 1.00 97.88 99 VAL A N 1
ATOM 795 C CA . VAL A 1 99 ? 7.299 -5.734 -15.687 1.00 97.88 99 VAL A CA 1
ATOM 796 C C . VAL A 1 99 ? 7.437 -5.221 -14.258 1.00 97.88 99 VAL A C 1
ATOM 798 O O . VAL A 1 99 ? 7.669 -6.023 -13.356 1.00 97.88 99 VAL A O 1
ATOM 801 N N . MET A 1 100 ? 7.295 -3.912 -14.031 1.00 98.50 100 MET A N 1
ATOM 802 C CA . MET A 1 100 ? 7.281 -3.320 -12.695 1.00 98.50 100 MET A CA 1
ATOM 803 C C . MET A 1 100 ? 6.519 -1.993 -12.680 1.00 98.50 100 MET A C 1
ATOM 805 O O . MET A 1 100 ? 6.649 -1.192 -13.606 1.00 98.50 100 MET A O 1
ATOM 809 N N . ILE A 1 101 ? 5.777 -1.752 -11.598 1.00 98.75 101 ILE A N 1
ATOM 810 C CA . ILE A 1 101 ? 5.239 -0.440 -11.235 1.00 98.75 101 ILE A CA 1
ATOM 811 C C . ILE A 1 101 ? 5.629 -0.126 -9.791 1.00 98.75 101 ILE A C 1
ATOM 813 O O . ILE A 1 101 ? 5.356 -0.902 -8.873 1.00 98.75 101 ILE A O 1
ATOM 817 N N . TRP A 1 102 ? 6.227 1.046 -9.580 1.00 98.56 102 TRP A N 1
ATOM 818 C CA . TRP A 1 102 ? 6.603 1.550 -8.264 1.00 98.56 102 TRP A CA 1
ATOM 819 C C . TRP A 1 102 ? 5.930 2.903 -7.994 1.00 98.56 102 TRP A C 1
ATOM 821 O O . TRP A 1 102 ? 6.417 3.948 -8.442 1.00 98.56 102 TRP A O 1
ATOM 831 N N . PRO A 1 103 ? 4.803 2.909 -7.258 1.00 98.12 103 PRO A N 1
ATOM 832 C CA . PRO A 1 103 ? 4.051 4.126 -6.977 1.00 98.12 103 PRO A CA 1
ATOM 833 C C . PRO A 1 103 ? 4.729 4.948 -5.878 1.00 98.12 103 PRO A C 1
ATOM 835 O O . PRO A 1 103 ? 4.662 4.613 -4.693 1.00 98.12 103 PRO A O 1
ATOM 838 N N . LEU A 1 104 ? 5.373 6.048 -6.263 1.00 97.75 104 LEU A N 1
ATOM 839 C CA . LEU A 1 104 ? 6.006 6.994 -5.346 1.00 97.75 104 LEU A CA 1
ATOM 840 C C . LEU A 1 104 ? 5.409 8.398 -5.523 1.00 97.75 104 LEU A C 1
ATOM 842 O O . LEU A 1 104 ? 4.658 8.683 -6.459 1.00 97.75 104 LEU A O 1
ATOM 846 N N . MET A 1 105 ? 5.745 9.302 -4.610 1.00 95.62 105 MET A N 1
ATOM 847 C CA . MET A 1 105 ? 5.475 10.728 -4.740 1.00 95.62 105 MET A CA 1
ATOM 848 C C . MET A 1 105 ? 6.634 11.545 -4.194 1.00 95.62 105 MET A C 1
ATOM 850 O O . MET A 1 105 ? 7.284 11.164 -3.219 1.00 95.62 105 MET A O 1
ATOM 854 N N . THR A 1 106 ? 6.879 12.709 -4.786 1.00 94.44 106 THR A N 1
ATOM 855 C CA . THR A 1 106 ? 7.704 13.708 -4.114 1.00 94.44 106 THR A CA 1
ATOM 856 C C . THR A 1 106 ? 6.888 14.362 -3.017 1.00 94.44 106 THR A C 1
ATOM 858 O O . THR A 1 106 ? 5.744 14.733 -3.271 1.00 94.44 106 THR A O 1
ATOM 861 N N . ARG A 1 107 ? 7.483 14.577 -1.848 1.00 91.94 107 ARG A N 1
ATOM 862 C CA . ARG A 1 107 ? 6.903 15.350 -0.754 1.00 91.94 107 ARG A CA 1
ATOM 863 C C . ARG A 1 107 ? 7.905 16.385 -0.271 1.00 91.94 107 ARG A C 1
ATOM 865 O O . ARG A 1 107 ? 9.008 16.044 0.162 1.00 91.94 107 ARG A O 1
ATOM 872 N N . ARG A 1 108 ? 7.512 17.653 -0.315 1.00 90.44 108 ARG A N 1
ATOM 873 C CA . ARG A 1 108 ? 8.327 18.747 0.213 1.00 90.44 108 ARG A CA 1
ATOM 874 C C . ARG A 1 108 ? 8.108 18.855 1.719 1.00 90.44 108 ARG A C 1
ATOM 876 O O . ARG A 1 108 ? 7.008 19.174 2.154 1.00 90.44 108 ARG A O 1
ATOM 883 N N . ILE A 1 109 ? 9.143 18.584 2.514 1.00 88.81 109 ILE A N 1
ATOM 884 C CA . ILE A 1 109 ? 9.061 18.685 3.985 1.00 88.81 109 ILE A CA 1
ATOM 885 C C . ILE A 1 109 ? 9.540 20.045 4.506 1.00 88.81 109 ILE A C 1
ATOM 887 O O . ILE A 1 109 ? 9.230 20.429 5.630 1.00 88.81 109 ILE A O 1
ATOM 891 N N . SER A 1 110 ? 10.291 20.786 3.689 1.00 88.12 110 SER A N 1
ATOM 892 C CA . SER A 1 110 ? 10.702 22.166 3.949 1.00 88.12 110 SER A CA 1
ATOM 893 C C . SER A 1 110 ? 10.987 22.887 2.624 1.00 88.12 110 SER A C 1
ATOM 895 O O . SER A 1 110 ? 11.111 22.234 1.585 1.00 88.12 110 SER A O 1
ATOM 897 N N . PRO A 1 111 ? 11.164 24.221 2.609 1.00 86.06 111 PRO A N 1
ATOM 898 C CA . PRO A 1 111 ? 11.543 24.934 1.393 1.00 86.06 111 PRO A CA 1
ATOM 899 C C . PRO A 1 111 ? 12.814 24.406 0.702 1.00 86.06 111 PRO A C 1
ATOM 901 O O . PRO A 1 111 ? 12.961 24.605 -0.499 1.00 86.06 111 PRO A O 1
ATOM 904 N N . ALA A 1 112 ? 13.704 23.718 1.416 1.00 88.88 112 ALA A N 1
ATOM 905 C CA . ALA A 1 112 ? 14.967 23.227 0.869 1.00 88.88 112 ALA A CA 1
ATOM 906 C C . ALA A 1 112 ? 15.034 21.703 0.704 1.00 88.88 112 ALA A C 1
ATOM 908 O O . ALA A 1 112 ? 16.023 21.231 0.165 1.00 88.88 112 ALA A O 1
ATOM 909 N N . ILE A 1 113 ? 14.040 20.946 1.191 1.00 92.69 113 ILE A N 1
ATOM 910 C CA . ILE A 1 113 ? 14.113 19.479 1.233 1.00 92.69 113 ILE A CA 1
ATOM 911 C C . ILE A 1 113 ? 12.878 18.852 0.586 1.00 92.69 113 ILE A C 1
ATOM 913 O O . ILE A 1 113 ? 11.745 19.018 1.058 1.00 92.69 113 ILE A O 1
ATOM 917 N N . THR A 1 114 ? 13.133 18.077 -0.461 1.00 94.31 114 THR A N 1
ATOM 918 C CA . THR A 1 114 ? 12.182 17.276 -1.225 1.00 94.31 114 THR A CA 1
ATOM 919 C C . THR A 1 114 ? 12.549 15.805 -1.104 1.00 94.31 114 THR A C 1
ATOM 921 O O . THR A 1 114 ? 13.623 15.368 -1.516 1.00 94.31 114 THR A O 1
ATOM 924 N N . LEU A 1 115 ? 11.633 15.025 -0.542 1.00 95.81 115 LEU A N 1
ATOM 925 C CA . LEU A 1 115 ? 11.790 13.586 -0.380 1.00 95.81 115 LEU A CA 1
ATOM 926 C C . LEU A 1 115 ? 11.020 12.848 -1.467 1.00 95.81 115 LEU A C 1
ATOM 928 O O . LEU A 1 115 ? 9.937 13.289 -1.842 1.00 95.81 115 LEU A O 1
ATOM 932 N N . LEU A 1 116 ? 11.519 11.698 -1.903 1.00 97.19 116 LEU A N 1
ATOM 933 C CA . LEU A 1 116 ? 10.725 10.690 -2.596 1.00 97.19 116 LEU A CA 1
ATOM 934 C C . LEU A 1 116 ? 10.217 9.679 -1.567 1.00 97.19 116 LEU A C 1
ATOM 936 O O . LEU A 1 116 ? 11.013 9.075 -0.850 1.00 97.19 116 LEU A O 1
ATOM 940 N N . VAL A 1 117 ? 8.903 9.521 -1.473 1.00 97.06 117 VAL A N 1
ATOM 941 C CA . VAL A 1 117 ? 8.227 8.654 -0.497 1.00 97.06 117 VAL A CA 1
ATOM 942 C C . VAL A 1 117 ? 7.220 7.749 -1.209 1.00 97.06 117 VAL A C 1
ATOM 944 O O . VAL A 1 117 ? 6.850 8.063 -2.343 1.00 97.06 117 VAL A O 1
ATOM 947 N N . PRO A 1 118 ? 6.749 6.652 -0.588 1.00 97.44 118 PRO A N 1
ATOM 948 C CA . PRO A 1 118 ? 5.637 5.874 -1.120 1.00 97.44 118 PRO A CA 1
ATOM 949 C C . PRO A 1 118 ? 4.452 6.778 -1.454 1.00 97.44 118 PRO A C 1
ATOM 951 O O . PRO A 1 118 ? 4.121 7.694 -0.691 1.00 97.44 118 PRO A O 1
ATOM 954 N N . LEU A 1 119 ? 3.818 6.544 -2.603 1.00 96.19 119 LEU A N 1
ATOM 955 C CA . LEU A 1 119 ? 2.588 7.249 -2.938 1.00 96.19 119 LEU A CA 1
ATOM 956 C C . LEU A 1 119 ? 1.568 6.968 -1.831 1.00 96.19 119 LEU A C 1
ATOM 958 O O . LEU A 1 119 ? 1.447 5.837 -1.369 1.00 96.19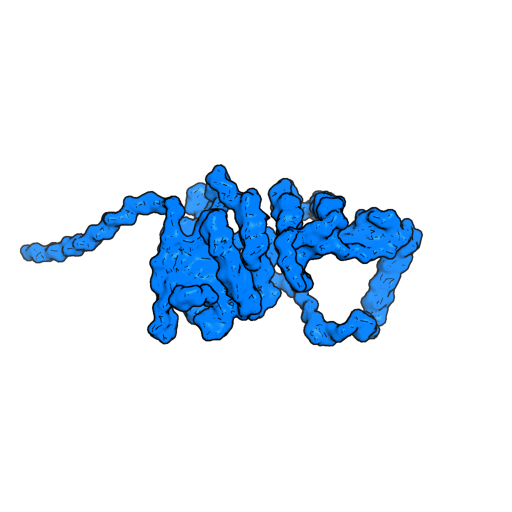 119 LEU A O 1
ATOM 962 N N . THR A 1 120 ? 0.847 8.004 -1.405 1.00 93.94 120 THR A N 1
ATOM 963 C CA . THR A 1 120 ? -0.116 7.994 -0.287 1.00 93.94 120 THR A CA 1
ATOM 964 C C . THR A 1 120 ? 0.476 8.022 1.131 1.00 93.94 120 THR A C 1
ATOM 966 O O . THR A 1 120 ? -0.287 8.160 2.083 1.00 93.94 120 THR A O 1
ATOM 969 N N . ALA A 1 121 ? 1.803 8.004 1.318 1.00 92.56 121 ALA A N 1
ATOM 970 C CA . ALA A 1 121 ? 2.400 8.082 2.658 1.00 92.56 121 ALA A CA 1
ATOM 971 C C . ALA A 1 121 ? 2.005 9.362 3.433 1.00 92.56 121 ALA A C 1
ATOM 973 O O . ALA A 1 121 ? 2.130 10.473 2.899 1.00 92.56 121 ALA A O 1
ATOM 974 N N . PRO A 1 122 ? 1.615 9.258 4.72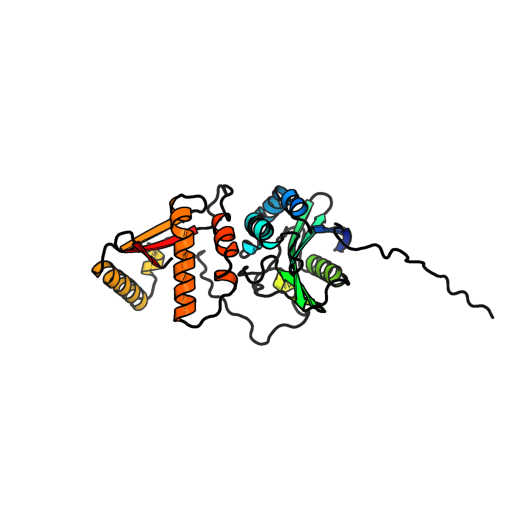1 1.00 89.19 122 PRO A N 1
ATOM 975 C CA . PRO A 1 122 ? 1.744 8.084 5.599 1.00 89.19 122 PRO A CA 1
ATOM 976 C C . PRO A 1 122 ? 0.471 7.214 5.694 1.00 89.19 122 PRO A C 1
ATOM 978 O O . PRO A 1 122 ? 0.307 6.474 6.658 1.00 89.19 122 PRO A O 1
ATOM 981 N N . MET A 1 123 ? -0.475 7.344 4.759 1.00 89.75 123 MET A N 1
ATOM 982 C CA . MET A 1 123 ? -1.768 6.651 4.821 1.00 89.75 123 MET A CA 1
ATOM 983 C C . MET A 1 123 ? -1.700 5.190 4.364 1.00 89.75 123 MET A C 1
ATOM 985 O O . MET A 1 123 ? -2.594 4.413 4.699 1.00 89.75 123 MET A O 1
ATOM 989 N N . ASN A 1 124 ? -0.670 4.799 3.612 1.00 90.75 124 ASN A N 1
ATOM 990 C CA . ASN A 1 124 ? -0.415 3.395 3.321 1.00 90.75 124 ASN A CA 1
ATOM 991 C C . ASN A 1 124 ? 0.129 2.676 4.561 1.00 90.75 124 ASN A C 1
ATOM 993 O O . ASN A 1 124 ? 1.005 3.186 5.253 1.00 90.75 124 ASN A O 1
ATOM 997 N N . GLN A 1 125 ? -0.354 1.459 4.815 1.00 90.94 125 GLN A N 1
ATOM 998 C CA . GLN A 1 125 ? 0.176 0.641 5.910 1.00 90.94 125 GLN A CA 1
ATOM 999 C C . GLN A 1 125 ? 1.476 -0.067 5.526 1.00 90.94 125 GLN A C 1
ATOM 1001 O O . GLN A 1 125 ? 2.312 -0.292 6.396 1.00 90.94 125 GLN A O 1
ATOM 1006 N N . TYR A 1 126 ? 1.635 -0.434 4.252 1.00 94.31 126 TYR A N 1
ATOM 1007 C CA . TYR A 1 126 ? 2.821 -1.114 3.741 1.00 94.31 126 TYR A CA 1
ATOM 1008 C C . TYR A 1 126 ? 3.340 -0.453 2.467 1.00 94.31 126 TYR A C 1
ATOM 1010 O O . TYR A 1 126 ? 2.576 0.104 1.669 1.00 94.31 126 TYR A O 1
ATOM 1018 N N . SER A 1 127 ? 4.654 -0.533 2.279 1.00 94.94 127 SER A N 1
ATOM 1019 C CA . SER A 1 127 ? 5.346 -0.016 1.099 1.00 94.94 127 SER A CA 1
ATOM 1020 C C . SER A 1 127 ? 6.069 -1.145 0.379 1.00 94.94 127 SER A C 1
ATOM 1022 O O . SER A 1 127 ? 6.964 -1.772 0.940 1.00 94.94 127 SER A O 1
ATOM 1024 N N . THR A 1 128 ? 5.701 -1.381 -0.874 1.00 96.62 128 THR A N 1
ATOM 1025 C CA . THR A 1 128 ? 6.392 -2.299 -1.789 1.00 96.62 128 THR A CA 1
ATOM 1026 C C . THR A 1 128 ? 6.305 -1.748 -3.222 1.00 96.62 128 THR A C 1
ATOM 1028 O O . THR A 1 128 ? 6.060 -0.553 -3.416 1.00 96.62 128 THR A O 1
ATOM 1031 N N . LEU A 1 129 ? 6.536 -2.595 -4.218 1.00 98.00 129 LEU A N 1
ATOM 1032 C CA . LEU A 1 129 ? 6.344 -2.345 -5.645 1.00 98.00 129 LEU A CA 1
ATOM 1033 C C . LEU A 1 129 ? 5.615 -3.543 -6.262 1.00 98.00 129 LEU A C 1
ATOM 1035 O O . LEU A 1 129 ? 5.697 -4.648 -5.736 1.00 98.00 129 LEU A O 1
ATOM 1039 N N . LEU A 1 130 ? 4.922 -3.340 -7.377 1.00 98.56 130 LEU A N 1
ATOM 1040 C CA . LEU A 1 130 ? 4.311 -4.425 -8.145 1.00 98.56 130 LEU A CA 1
ATOM 1041 C C . LEU A 1 130 ? 5.277 -4.878 -9.230 1.00 98.56 130 LEU A C 1
ATOM 1043 O O . LEU A 1 130 ? 5.930 -4.035 -9.844 1.00 98.56 130 LEU A O 1
ATOM 1047 N N . TYR A 1 131 ? 5.368 -6.180 -9.488 1.00 98.44 131 TYR A N 1
ATOM 1048 C CA . TYR A 1 131 ? 6.278 -6.701 -10.505 1.00 98.44 131 TYR A CA 1
ATOM 1049 C C . TYR A 1 131 ? 5.844 -8.052 -11.066 1.00 98.44 131 TYR A C 1
ATOM 1051 O O . TYR A 1 131 ? 5.087 -8.789 -10.442 1.00 98.44 131 TYR A O 1
ATOM 1059 N N . ASP A 1 132 ? 6.364 -8.377 -12.248 1.00 97.81 132 ASP A N 1
ATOM 1060 C CA . ASP A 1 132 ? 6.271 -9.710 -12.836 1.00 97.81 132 ASP A CA 1
ATOM 1061 C C . ASP A 1 132 ? 7.463 -10.560 -12.350 1.00 97.81 132 ASP A C 1
ATOM 1063 O O . ASP A 1 132 ? 8.602 -10.293 -12.752 1.00 97.81 132 ASP A O 1
ATOM 1067 N N . PRO A 1 133 ? 7.244 -11.597 -11.519 1.00 96.31 133 PRO A N 1
ATOM 1068 C CA . PRO A 1 133 ? 8.327 -12.386 -10.933 1.00 96.31 133 PRO A CA 1
ATOM 1069 C C . PRO A 1 133 ? 9.109 -13.206 -11.965 1.00 96.31 133 PRO A C 1
ATOM 1071 O O . PRO A 1 133 ? 10.219 -13.647 -11.678 1.00 96.31 133 PRO A O 1
ATOM 1074 N N . ALA A 1 134 ? 8.565 -13.418 -13.168 1.00 94.69 134 ALA A N 1
ATOM 1075 C CA . ALA A 1 134 ? 9.277 -14.107 -14.240 1.00 94.69 134 ALA A CA 1
ATOM 1076 C C . ALA A 1 134 ? 10.283 -13.196 -14.963 1.00 94.69 134 ALA A C 1
ATOM 1078 O O . ALA A 1 134 ? 11.153 -13.689 -15.685 1.00 94.69 134 ALA A O 1
ATOM 1079 N N . ARG A 1 135 ? 10.154 -11.871 -14.816 1.00 94.00 135 ARG A N 1
ATOM 1080 C CA . ARG A 1 135 ? 10.893 -10.892 -15.628 1.00 94.00 135 ARG A CA 1
ATOM 1081 C C . ARG A 1 135 ? 11.628 -9.832 -14.818 1.00 94.00 135 ARG A C 1
ATOM 1083 O O . ARG A 1 135 ? 12.555 -9.227 -15.359 1.00 94.00 135 ARG A O 1
ATOM 1090 N N . PHE A 1 136 ? 11.257 -9.641 -13.556 1.00 96.25 136 PHE A N 1
ATOM 1091 C CA . PHE A 1 136 ? 11.829 -8.658 -12.649 1.00 96.25 136 PHE A CA 1
ATOM 1092 C C . PHE A 1 136 ? 12.308 -9.324 -11.358 1.00 96.25 136 PHE A C 1
ATOM 1094 O O . PHE A 1 136 ? 11.602 -10.128 -10.755 1.00 96.25 136 PHE A O 1
ATOM 1101 N N . ASP A 1 137 ? 13.515 -8.966 -10.929 1.00 95.12 137 ASP A N 1
ATOM 1102 C CA . ASP A 1 137 ? 14.142 -9.504 -9.728 1.00 95.12 137 ASP A CA 1
ATOM 1103 C C . ASP A 1 137 ? 14.872 -8.415 -8.925 1.00 95.12 137 ASP A C 1
ATOM 1105 O O . ASP A 1 137 ? 14.847 -7.220 -9.241 1.00 95.12 137 ASP A O 1
ATOM 1109 N N . ARG A 1 138 ? 15.572 -8.845 -7.871 1.00 95.94 138 ARG A N 1
ATOM 1110 C CA . ARG A 1 138 ? 16.377 -7.975 -7.006 1.00 95.94 138 ARG A CA 1
ATOM 1111 C C . ARG A 1 138 ? 17.405 -7.146 -7.781 1.00 95.94 138 ARG A C 1
ATOM 1113 O O . ARG A 1 138 ? 17.656 -5.995 -7.421 1.00 95.94 138 ARG A O 1
ATOM 1120 N N . THR A 1 139 ? 18.044 -7.720 -8.794 1.00 94.25 139 THR A N 1
ATOM 1121 C CA . THR A 1 139 ? 19.117 -7.061 -9.546 1.00 94.25 139 THR A CA 1
ATOM 1122 C C . THR A 1 139 ? 18.537 -5.972 -10.444 1.00 94.25 139 THR A C 1
ATOM 1124 O O . THR A 1 139 ? 19.033 -4.844 -10.410 1.00 94.25 139 THR A O 1
ATOM 1127 N N . ALA A 1 140 ? 17.444 -6.263 -11.160 1.00 95.12 140 ALA A N 1
ATOM 1128 C CA . ALA A 1 140 ? 16.701 -5.256 -11.919 1.00 95.12 140 ALA A CA 1
ATOM 1129 C C . ALA A 1 140 ? 16.203 -4.123 -11.005 1.00 95.12 140 ALA A C 1
ATOM 1131 O O . ALA A 1 140 ? 16.399 -2.944 -11.302 1.00 95.12 140 ALA A O 1
ATOM 1132 N N . GLY A 1 141 ? 15.647 -4.465 -9.838 1.00 96.50 141 GLY A N 1
ATOM 1133 C CA . GLY A 1 141 ? 15.182 -3.479 -8.862 1.00 96.50 141 GLY A CA 1
ATOM 1134 C C . GLY A 1 141 ? 16.283 -2.573 -8.312 1.00 96.50 141 GLY A C 1
ATOM 1135 O O . GLY A 1 141 ? 16.060 -1.376 -8.127 1.00 96.50 141 GLY A O 1
ATOM 1136 N N . ARG A 1 142 ? 17.502 -3.093 -8.114 1.00 95.88 142 ARG A N 1
ATOM 1137 C CA . ARG A 1 142 ? 18.663 -2.268 -7.736 1.00 95.88 142 ARG A CA 1
ATOM 1138 C C . ARG A 1 142 ? 19.092 -1.319 -8.847 1.00 95.88 142 ARG A C 1
ATOM 1140 O O . ARG A 1 142 ? 19.430 -0.177 -8.547 1.00 95.88 142 ARG A O 1
ATOM 1147 N N . ALA A 1 143 ? 19.065 -1.771 -10.099 1.00 94.62 143 ALA A N 1
ATOM 1148 C CA . ALA A 1 143 ? 19.383 -0.923 -11.241 1.00 94.62 143 ALA A CA 1
ATOM 1149 C C . ALA A 1 143 ? 18.362 0.221 -11.387 1.00 94.62 143 ALA A C 1
ATOM 1151 O O . ALA A 1 143 ? 18.756 1.378 -11.517 1.00 94.62 143 ALA A O 1
ATOM 1152 N N . VAL A 1 144 ? 17.065 -0.072 -11.233 1.00 96.50 144 VAL A N 1
ATOM 1153 C CA . VAL A 1 144 ? 16.014 0.958 -11.198 1.00 96.50 144 VAL A CA 1
ATOM 1154 C C . VAL A 1 144 ? 16.228 1.946 -10.053 1.00 96.50 144 VAL A C 1
ATOM 1156 O O . VAL A 1 144 ? 16.198 3.155 -10.276 1.00 96.50 144 VAL A O 1
ATOM 1159 N N . LEU A 1 145 ? 16.456 1.460 -8.827 1.00 96.12 145 LEU A N 1
ATOM 1160 C CA . LEU A 1 145 ? 16.672 2.330 -7.666 1.00 96.12 145 LEU A CA 1
ATOM 1161 C C . LEU A 1 145 ? 17.855 3.280 -7.888 1.00 96.12 145 LEU A C 1
ATOM 1163 O O . LEU A 1 145 ? 17.800 4.448 -7.502 1.00 96.12 145 LEU A O 1
ATOM 1167 N N . GLU A 1 146 ? 18.920 2.787 -8.510 1.00 94.00 146 GLU A N 1
ATOM 1168 C CA . GLU A 1 146 ? 20.088 3.588 -8.845 1.00 94.00 146 GLU A CA 1
ATOM 1169 C C . GLU A 1 146 ? 19.776 4.667 -9.897 1.00 94.00 146 GLU A C 1
ATOM 1171 O O . GLU A 1 146 ? 20.235 5.799 -9.742 1.00 94.00 146 GLU A O 1
ATOM 1176 N N . GLU A 1 147 ? 18.947 4.385 -10.908 1.00 94.00 147 GLU A N 1
ATOM 1177 C CA . GLU A 1 147 ? 18.495 5.435 -11.832 1.00 94.00 147 GLU A CA 1
ATOM 1178 C C . GLU A 1 147 ? 17.607 6.477 -11.149 1.00 94.00 147 GLU A C 1
ATOM 1180 O O . GLU A 1 147 ? 17.798 7.679 -11.347 1.00 94.00 147 GLU A O 1
ATOM 1185 N N . ILE A 1 148 ? 16.690 6.052 -10.276 1.00 94.81 148 ILE A N 1
ATOM 1186 C CA . ILE A 1 148 ? 15.838 6.970 -9.506 1.00 94.81 148 ILE A CA 1
ATOM 1187 C C . ILE A 1 148 ? 16.697 7.914 -8.646 1.00 94.81 148 ILE A C 1
ATOM 1189 O O . ILE A 1 148 ? 16.448 9.120 -8.605 1.00 94.81 148 ILE A O 1
ATOM 1193 N N . ARG A 1 149 ? 17.760 7.401 -8.007 1.00 93.06 149 ARG A N 1
ATOM 1194 C CA . ARG A 1 149 ? 18.702 8.199 -7.193 1.00 93.06 149 ARG A CA 1
ATOM 1195 C C . ARG A 1 149 ? 19.435 9.286 -7.975 1.00 93.06 149 ARG A C 1
ATOM 1197 O O . ARG A 1 149 ? 19.947 10.227 -7.369 1.00 93.06 149 ARG A O 1
ATOM 1204 N N . ARG A 1 150 ? 19.523 9.173 -9.301 1.00 91.06 150 ARG A N 1
ATOM 1205 C CA . ARG A 1 150 ? 20.202 10.170 -10.139 1.00 91.06 150 ARG A CA 1
ATOM 1206 C C . ARG A 1 150 ? 19.344 11.391 -10.429 1.00 91.06 150 ARG A C 1
ATOM 1208 O O . ARG A 1 150 ? 19.877 12.374 -10.960 1.00 91.06 150 ARG A O 1
ATOM 1215 N N . ASP A 1 151 ? 18.061 11.387 -10.065 1.00 87.19 151 ASP A N 1
ATOM 1216 C CA . ASP A 1 151 ? 17.235 12.581 -10.197 1.00 87.19 151 ASP A CA 1
ATOM 1217 C C . ASP A 1 151 ? 17.693 13.680 -9.229 1.00 87.19 151 ASP A C 1
ATOM 1219 O O . ASP A 1 151 ? 17.446 13.656 -8.027 1.00 87.19 151 ASP A O 1
ATOM 1223 N N . ARG A 1 152 ? 18.324 14.711 -9.800 1.00 81.31 152 ARG A N 1
ATOM 1224 C CA . ARG A 1 152 ? 18.822 15.899 -9.091 1.00 81.31 152 ARG A CA 1
ATOM 1225 C C . ARG A 1 152 ? 17.730 16.738 -8.419 1.00 81.31 152 ARG A C 1
ATOM 1227 O O . ARG A 1 152 ? 18.066 17.695 -7.735 1.00 81.31 152 ARG A O 1
ATOM 1234 N N . GLY A 1 153 ? 16.451 16.442 -8.661 1.00 85.50 153 GLY A N 1
ATOM 1235 C CA . GLY A 1 153 ? 15.326 17.097 -7.992 1.00 85.50 153 GLY A CA 1
ATOM 1236 C C . GLY A 1 153 ? 14.965 16.508 -6.625 1.00 85.50 153 GLY A C 1
ATOM 1237 O O . GLY A 1 153 ? 14.041 17.017 -5.993 1.00 85.50 153 GLY A O 1
ATOM 1238 N N . LEU A 1 154 ? 15.640 15.439 -6.195 1.00 91.50 154 LEU A N 1
ATOM 1239 C CA . LEU A 1 154 ? 15.368 14.726 -4.950 1.00 91.50 154 LEU A CA 1
ATOM 1240 C C . LEU A 1 154 ? 16.552 14.860 -3.991 1.00 91.50 154 LEU A C 1
ATOM 1242 O O . LEU A 1 154 ? 17.699 14.666 -4.389 1.00 91.50 154 LEU A O 1
ATOM 1246 N N . ASP A 1 155 ? 16.266 15.130 -2.719 1.00 94.62 155 ASP A N 1
ATOM 1247 C CA . ASP A 1 155 ? 17.289 15.197 -1.671 1.00 94.62 155 ASP A CA 1
ATOM 1248 C C . ASP A 1 155 ? 17.493 13.838 -0.991 1.00 94.62 155 ASP A C 1
ATOM 1250 O O . ASP A 1 155 ? 18.609 13.483 -0.613 1.00 94.62 155 ASP A O 1
ATOM 1254 N N . ALA A 1 156 ? 16.419 13.057 -0.842 1.00 94.75 156 ALA A N 1
ATOM 1255 C CA . ALA A 1 156 ? 16.475 11.703 -0.300 1.00 94.75 156 ALA A CA 1
ATOM 1256 C C . ALA A 1 156 ? 15.282 10.850 -0.750 1.00 94.75 156 ALA A C 1
ATOM 1258 O O . ALA A 1 156 ? 14.226 11.363 -1.122 1.00 94.75 156 ALA A O 1
ATOM 1259 N N . ILE A 1 157 ? 15.453 9.531 -0.663 1.00 96.44 157 ILE A N 1
ATOM 1260 C CA . ILE A 1 157 ? 14.388 8.538 -0.819 1.00 96.44 157 ILE A CA 1
ATOM 1261 C C . ILE A 1 157 ? 14.101 7.965 0.571 1.00 96.44 157 ILE A C 1
ATOM 1263 O O . ILE A 1 157 ? 15.007 7.442 1.221 1.00 96.44 157 ILE A O 1
ATOM 1267 N N . CYS A 1 158 ? 12.860 8.076 1.035 1.00 95.62 158 CYS A N 1
ATOM 1268 C CA . CYS A 1 158 ? 12.429 7.615 2.350 1.00 95.62 158 CYS A CA 1
ATOM 1269 C C . CYS A 1 158 ? 11.292 6.610 2.186 1.00 95.62 158 CYS A C 1
ATOM 1271 O O . CYS A 1 158 ? 10.163 6.991 1.889 1.00 95.62 158 CYS A O 1
ATOM 1273 N N . LEU A 1 159 ? 11.603 5.332 2.389 1.00 94.94 159 LEU A N 1
ATOM 1274 C CA . LEU A 1 159 ? 10.656 4.225 2.295 1.00 94.94 159 LEU A CA 1
ATOM 1275 C C . LEU A 1 159 ? 10.434 3.679 3.705 1.00 94.94 159 LEU A C 1
ATOM 1277 O O . LEU A 1 159 ? 11.360 3.144 4.313 1.00 94.94 159 LEU A O 1
ATOM 1281 N N . ASP A 1 160 ? 9.232 3.861 4.239 1.00 90.25 160 ASP A N 1
ATOM 1282 C CA . ASP A 1 160 ? 8.819 3.331 5.537 1.00 90.25 160 ASP A CA 1
ATOM 1283 C C . ASP A 1 160 ? 7.884 2.127 5.362 1.00 90.25 160 ASP A C 1
ATOM 1285 O O . ASP A 1 160 ? 7.407 1.844 4.265 1.00 90.25 160 ASP A O 1
ATOM 1289 N N . HIS A 1 161 ? 7.665 1.374 6.442 1.00 92.56 161 HIS A N 1
ATOM 1290 C CA . HIS A 1 161 ? 6.742 0.232 6.471 1.00 92.56 161 HIS A CA 1
ATOM 1291 C C . HIS A 1 161 ? 6.958 -0.813 5.356 1.00 92.56 161 HIS A C 1
ATOM 1293 O O . HIS A 1 161 ? 6.001 -1.393 4.845 1.00 92.56 161 HIS A O 1
ATOM 1299 N N . VAL A 1 162 ? 8.213 -1.068 4.975 1.00 94.69 162 VAL A N 1
ATOM 1300 C CA . VAL A 1 162 ? 8.562 -2.111 4.000 1.00 94.69 162 VAL A CA 1
ATOM 1301 C C . VAL A 1 162 ? 8.466 -3.485 4.676 1.00 94.69 162 VAL A C 1
ATOM 1303 O O . VAL A 1 162 ? 9.221 -3.734 5.623 1.00 94.69 162 VAL A O 1
ATOM 1306 N N . PRO A 1 163 ? 7.563 -4.388 4.247 1.00 94.38 163 PRO A N 1
ATOM 1307 C CA . PRO A 1 163 ? 7.503 -5.738 4.796 1.00 94.38 163 PRO A CA 1
ATOM 1308 C C . PRO A 1 163 ? 8.810 -6.490 4.532 1.00 94.38 163 PRO A C 1
ATOM 1310 O O . PRO A 1 163 ? 9.316 -6.475 3.416 1.00 94.38 163 PRO A O 1
ATOM 1313 N N . GLN A 1 164 ? 9.337 -7.202 5.533 1.00 92.62 164 GLN A N 1
ATOM 1314 C CA . GLN A 1 164 ? 10.592 -7.956 5.384 1.00 92.62 164 GLN A CA 1
ATOM 1315 C C . GLN A 1 164 ? 10.502 -9.064 4.321 1.00 92.62 164 GLN A C 1
ATOM 1317 O O . GLN A 1 164 ? 11.516 -9.457 3.762 1.00 92.62 164 GLN A O 1
ATOM 1322 N N . SER A 1 165 ? 9.298 -9.573 4.053 1.00 92.88 165 SER A N 1
ATOM 1323 C CA . SER A 1 165 ? 9.052 -10.608 3.047 1.00 92.88 165 SER A CA 1
ATOM 1324 C C . SER A 1 165 ? 8.874 -10.070 1.623 1.00 92.88 165 SER A C 1
ATOM 1326 O O . SER A 1 165 ? 8.707 -10.873 0.712 1.00 92.88 165 SER A O 1
ATOM 1328 N N . ALA A 1 166 ? 8.820 -8.748 1.429 1.00 95.88 166 ALA A N 1
ATOM 1329 C CA . ALA A 1 166 ? 8.624 -8.134 0.117 1.00 95.88 166 ALA A CA 1
ATOM 1330 C C . ALA A 1 166 ? 9.942 -8.061 -0.663 1.00 95.88 166 ALA A C 1
ATOM 1332 O O . ALA A 1 166 ? 10.993 -7.800 -0.070 1.00 95.88 166 ALA A O 1
ATOM 1333 N N . LEU A 1 167 ? 9.890 -8.149 -1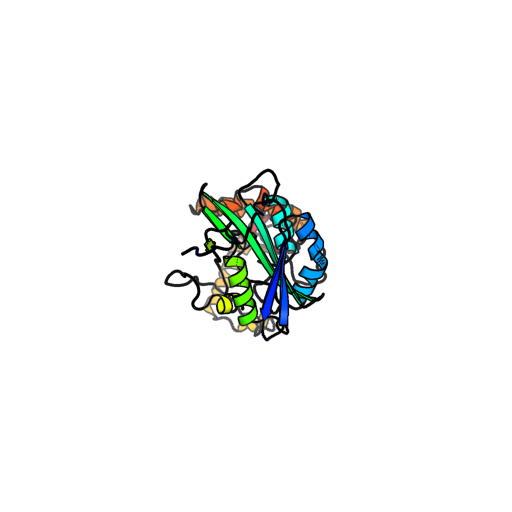.998 1.00 97.75 167 LEU A N 1
ATOM 1334 C CA . LEU A 1 167 ? 11.083 -7.992 -2.847 1.00 97.75 167 LEU A CA 1
ATOM 1335 C C . LEU A 1 167 ? 11.787 -6.642 -2.617 1.00 97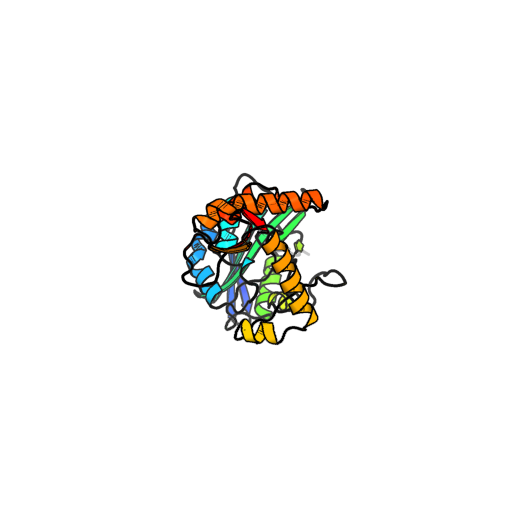.75 167 LEU A C 1
ATOM 1337 O O . LEU A 1 167 ? 13.011 -6.532 -2.732 1.00 97.75 167 LEU A O 1
ATOM 1341 N N . LEU A 1 168 ? 11.029 -5.603 -2.250 1.00 97.56 168 LEU A N 1
ATOM 1342 C CA . LEU A 1 168 ? 11.594 -4.297 -1.927 1.00 97.56 168 LEU A CA 1
ATOM 1343 C C . LEU A 1 168 ? 12.588 -4.358 -0.753 1.00 97.56 168 LEU A C 1
ATOM 1345 O O . LEU A 1 168 ? 13.603 -3.661 -0.794 1.00 97.56 168 LEU A O 1
ATOM 1349 N N . ALA A 1 169 ? 12.364 -5.201 0.260 1.00 95.69 169 ALA A N 1
ATOM 1350 C CA . ALA A 1 169 ? 13.318 -5.365 1.358 1.00 95.69 169 ALA A CA 1
ATOM 1351 C C . ALA A 1 169 ? 14.672 -5.891 0.846 1.00 95.69 169 ALA A C 1
ATOM 1353 O O . ALA A 1 169 ? 15.722 -5.341 1.188 1.00 95.69 169 ALA A O 1
ATOM 1354 N N . ASP A 1 170 ? 14.653 -6.867 -0.064 1.00 96.44 170 ASP A N 1
ATOM 1355 C CA . ASP A 1 170 ? 15.859 -7.435 -0.677 1.00 96.44 170 ASP A CA 1
ATOM 1356 C C . ASP A 1 170 ? 16.586 -6.431 -1.588 1.00 96.44 170 ASP A C 1
ATOM 1358 O O . ASP A 1 170 ? 17.825 -6.388 -1.655 1.00 96.44 170 ASP A O 1
ATOM 1362 N N . ILE A 1 171 ? 15.839 -5.583 -2.300 1.00 97.44 171 ILE A N 1
ATOM 1363 C CA . ILE A 1 171 ? 16.402 -4.482 -3.097 1.00 97.44 171 ILE A CA 1
ATOM 1364 C C . ILE A 1 171 ? 17.126 -3.483 -2.185 1.00 97.44 171 ILE A C 1
ATOM 1366 O O . ILE A 1 171 ? 18.224 -3.028 -2.521 1.00 97.44 171 ILE A O 1
ATOM 1370 N N . LEU A 1 172 ? 16.558 -3.184 -1.015 1.00 95.88 172 LEU A N 1
ATOM 1371 C CA . LEU A 1 172 ? 17.098 -2.221 -0.051 1.00 95.88 172 LEU A CA 1
ATOM 1372 C C . LEU A 1 172 ? 18.180 -2.795 0.872 1.00 95.88 172 LEU A C 1
ATOM 1374 O O . LEU A 1 172 ? 18.874 -2.028 1.535 1.00 95.88 172 LEU A O 1
ATOM 1378 N N . GLU A 1 173 ? 18.381 -4.112 0.909 1.00 94.31 173 GLU A N 1
ATOM 1379 C CA . GLU A 1 173 ? 19.391 -4.727 1.771 1.00 94.31 173 GLU A CA 1
ATOM 1380 C C . GLU A 1 173 ? 20.788 -4.109 1.538 1.00 94.31 173 GLU A C 1
ATOM 1382 O O . GLU A 1 173 ? 21.273 -4.006 0.403 1.00 94.31 173 GLU A O 1
ATOM 1387 N N . GLY A 1 174 ? 21.436 -3.657 2.616 1.00 91.81 174 GLY A N 1
ATOM 1388 C CA . GLY A 1 174 ? 22.739 -2.986 2.552 1.00 91.81 174 GLY A CA 1
ATOM 1389 C C . GLY A 1 174 ? 22.720 -1.634 1.826 1.00 91.81 174 GLY A C 1
ATOM 1390 O O . GLY A 1 174 ? 23.758 -1.195 1.333 1.00 91.81 174 GLY A O 1
ATOM 1391 N N . GLN A 1 175 ? 21.556 -0.993 1.691 1.00 90.69 175 GLN A N 1
ATOM 1392 C CA . GLN A 1 175 ? 21.393 0.323 1.076 1.00 90.69 175 GLN A CA 1
ATOM 1393 C C . GLN A 1 175 ? 20.920 1.361 2.096 1.00 90.69 175 GLN A C 1
ATOM 1395 O O . GLN A 1 175 ? 20.017 1.106 2.887 1.00 90.69 175 GLN A O 1
ATOM 1400 N N . GLY A 1 176 ? 21.471 2.574 2.009 1.00 90.56 176 GLY A N 1
ATOM 1401 C CA . GLY A 1 176 ? 21.019 3.706 2.818 1.00 90.56 176 GLY A CA 1
ATOM 1402 C C . GLY A 1 176 ? 21.219 3.501 4.322 1.00 90.56 176 GLY A C 1
ATOM 1403 O O . GLY A 1 176 ? 22.168 2.851 4.754 1.00 90.56 176 GLY A O 1
ATOM 1404 N N . VAL A 1 177 ? 20.331 4.102 5.113 1.00 90.38 177 VAL A N 1
ATOM 1405 C CA . VAL A 1 177 ? 20.335 4.034 6.579 1.00 90.38 177 VAL A CA 1
ATOM 1406 C C . VAL A 1 177 ? 18.962 3.562 7.038 1.00 90.38 177 VAL A C 1
ATOM 1408 O O . VAL A 1 177 ? 17.949 4.092 6.587 1.00 90.38 177 VAL A O 1
ATOM 1411 N N . SER A 1 178 ? 18.933 2.582 7.940 1.00 85.69 178 SER A N 1
ATOM 1412 C CA . SER A 1 178 ? 17.709 2.078 8.571 1.00 85.69 178 SER A CA 1
ATOM 1413 C C . SER A 1 178 ? 17.768 2.294 10.087 1.00 85.69 178 SER A C 1
ATOM 1415 O O . SER A 1 178 ? 18.858 2.204 10.655 1.00 85.69 178 SER A O 1
ATOM 1417 N N . PRO A 1 179 ? 16.637 2.572 10.762 1.00 81.50 179 PRO A N 1
ATOM 1418 C CA . PRO A 1 179 ? 16.600 2.673 12.218 1.00 81.50 179 PRO A CA 1
ATOM 1419 C C . PRO A 1 179 ? 17.026 1.367 12.901 1.00 81.50 179 PRO A C 1
ATOM 1421 O O . PRO A 1 179 ? 16.670 0.276 12.450 1.00 81.50 179 PRO A O 1
ATOM 1424 N N . GLU A 1 180 ? 17.721 1.476 14.034 1.00 73.00 180 GLU A N 1
ATOM 1425 C CA . GLU A 1 180 ? 17.996 0.328 14.899 1.00 73.00 180 GLU A CA 1
ATOM 1426 C C . GLU A 1 180 ? 16.683 -0.170 15.534 1.00 73.00 180 GLU A C 1
ATOM 1428 O O . GLU A 1 180 ? 15.942 0.604 16.139 1.00 73.00 180 GLU A O 1
ATOM 1433 N N . GLY A 1 181 ? 16.377 -1.464 15.392 1.00 72.00 181 GLY A N 1
ATOM 1434 C CA . GLY A 1 181 ? 15.275 -2.122 16.112 1.00 72.00 181 GLY A CA 1
ATOM 1435 C C . GLY A 1 181 ? 14.030 -2.495 15.301 1.00 72.00 181 GLY A C 1
ATOM 1436 O O . GLY A 1 181 ? 13.191 -3.217 15.833 1.00 72.00 181 GLY A O 1
ATOM 1437 N N . GLY A 1 182 ? 13.927 -2.098 14.027 1.00 76.50 182 GLY A N 1
ATOM 1438 C CA . GLY A 1 182 ? 12.801 -2.460 13.153 1.00 76.50 182 GLY A CA 1
ATOM 1439 C C . GLY A 1 182 ? 11.420 -2.029 13.677 1.00 76.50 182 GLY A C 1
ATOM 1440 O O . GLY A 1 182 ? 11.265 -1.503 14.775 1.00 76.50 182 GLY A O 1
ATOM 1441 N N . GLN A 1 183 ? 10.381 -2.224 12.870 1.00 85.19 183 GLN A N 1
ATOM 1442 C CA . GLN A 1 183 ? 8.990 -2.140 13.325 1.00 85.19 183 GLN A CA 1
ATOM 1443 C C . GLN A 1 183 ? 8.406 -3.552 13.362 1.00 85.19 183 GLN A C 1
ATOM 1445 O O . GLN A 1 183 ? 8.813 -4.415 12.585 1.00 85.19 183 GLN A O 1
ATOM 1450 N N . GLN A 1 184 ? 7.454 -3.800 14.259 1.00 88.31 184 GLN A N 1
ATOM 1451 C CA . GLN A 1 184 ? 6.797 -5.101 14.378 1.00 88.31 184 GLN A CA 1
ATOM 1452 C C . GLN A 1 184 ? 5.353 -5.017 13.887 1.00 88.31 184 GLN A C 1
ATOM 1454 O O . GLN A 1 184 ? 4.619 -4.097 14.240 1.00 88.31 184 GLN A O 1
ATOM 1459 N N . SER A 1 185 ? 4.942 -6.008 13.098 1.00 89.06 185 SER A N 1
ATOM 1460 C CA . SER A 1 185 ? 3.551 -6.224 12.691 1.00 89.06 185 SER A CA 1
ATOM 1461 C C . SER A 1 185 ? 3.046 -7.546 13.260 1.00 89.06 185 SER A C 1
ATOM 1463 O O . SER A 1 185 ? 3.806 -8.502 13.397 1.00 89.06 185 SER A O 1
ATOM 1465 N N . SER A 1 186 ? 1.755 -7.611 13.590 1.00 89.94 186 SER A N 1
ATOM 1466 C CA . SER A 1 186 ? 1.086 -8.867 13.946 1.00 89.94 186 SER A CA 1
ATOM 1467 C C . SER A 1 186 ? 0.378 -9.416 12.715 1.00 89.94 186 SER A C 1
ATOM 1469 O O . SER A 1 186 ? -0.580 -8.809 12.247 1.00 89.94 186 SER A O 1
ATOM 1471 N N . ILE A 1 187 ? 0.849 -10.552 12.204 1.00 88.50 187 ILE A N 1
ATOM 1472 C CA . ILE A 1 187 ? 0.278 -11.235 11.040 1.00 88.50 187 ILE A CA 1
ATOM 1473 C C . ILE A 1 187 ? -0.330 -12.552 11.520 1.00 88.50 187 ILE A C 1
ATOM 1475 O O . ILE A 1 187 ? 0.313 -13.303 12.255 1.00 88.50 187 ILE A O 1
ATOM 1479 N N . LEU A 1 188 ? -1.575 -12.816 11.126 1.00 88.94 188 LEU A N 1
ATOM 1480 C CA . LEU A 1 188 ? -2.232 -14.101 11.340 1.00 88.94 188 LEU A CA 1
ATOM 1481 C C . LEU A 1 188 ? -2.245 -14.860 10.015 1.00 88.94 188 LEU A C 1
ATOM 1483 O O . LEU A 1 188 ? -2.950 -14.466 9.092 1.00 88.94 188 LEU A O 1
ATOM 1487 N N . ASP A 1 189 ? -1.476 -15.942 9.940 1.00 87.94 189 ASP A N 1
ATOM 1488 C CA . ASP A 1 189 ? -1.509 -16.852 8.799 1.00 87.94 189 ASP A CA 1
ATOM 1489 C C . ASP A 1 189 ? -2.783 -17.708 8.854 1.00 87.94 189 ASP A C 1
ATOM 1491 O O . ASP A 1 189 ? -2.993 -18.488 9.788 1.00 87.94 189 ASP A O 1
ATOM 1495 N N . LEU A 1 190 ? -3.652 -17.515 7.862 1.00 89.56 190 LEU A N 1
ATOM 1496 C CA . LEU A 1 190 ? -4.917 -18.233 7.731 1.00 89.56 190 LEU A CA 1
ATOM 1497 C C . LEU A 1 190 ? -4.802 -19.495 6.867 1.00 89.56 190 LEU A C 1
ATOM 1499 O O . LEU A 1 190 ? -5.756 -20.266 6.832 1.00 89.56 190 LEU A O 1
ATOM 1503 N N . SER A 1 191 ? -3.663 -19.753 6.212 1.00 88.38 191 SER A N 1
ATOM 1504 C CA . SER A 1 191 ? -3.499 -20.877 5.272 1.00 88.38 191 SER A CA 1
ATOM 1505 C C . SER A 1 191 ? -3.726 -22.253 5.912 1.00 88.38 191 SER A C 1
ATOM 1507 O O . SER A 1 191 ? -4.156 -23.191 5.245 1.00 88.38 191 SER A O 1
ATOM 1509 N N . GLY A 1 192 ? -3.489 -22.372 7.223 1.00 85.94 192 GLY A N 1
ATOM 1510 C CA . GLY A 1 192 ? -3.755 -23.582 8.005 1.00 85.94 192 GLY A CA 1
ATOM 1511 C C . GLY A 1 192 ? -5.156 -23.664 8.627 1.00 85.94 192 GLY A C 1
ATOM 1512 O O . GLY A 1 192 ? -5.448 -24.632 9.333 1.00 85.94 192 GLY A O 1
ATOM 1513 N N . ILE A 1 193 ? -6.016 -22.658 8.432 1.00 91.38 193 ILE A N 1
ATOM 1514 C CA . ILE A 1 193 ? -7.362 -22.594 9.016 1.00 91.38 193 ILE A CA 1
ATOM 1515 C C . ILE A 1 193 ? -8.401 -22.917 7.941 1.00 91.38 193 ILE A C 1
ATOM 1517 O O . ILE A 1 193 ? -8.805 -22.061 7.164 1.00 91.38 193 ILE A O 1
ATOM 1521 N N . ASN A 1 194 ? 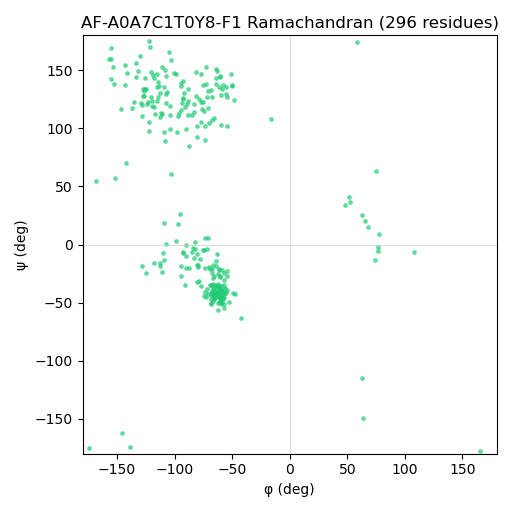-8.877 -24.162 7.943 1.00 89.56 194 ASN A N 1
ATOM 1522 C CA . ASN A 1 194 ? -9.871 -24.629 6.969 1.00 89.56 194 ASN A CA 1
ATOM 1523 C C . ASN A 1 194 ? -11.295 -24.155 7.287 1.00 89.56 194 ASN A C 1
ATOM 1525 O O . ASN A 1 194 ? -12.090 -23.906 6.387 1.00 89.56 194 ASN A O 1
ATOM 1529 N N . ASP A 1 195 ? -11.638 -24.077 8.574 1.00 92.94 195 ASP A N 1
ATOM 1530 C CA . ASP A 1 195 ? -12.968 -23.687 9.022 1.00 92.94 195 ASP A CA 1
ATOM 1531 C C . ASP A 1 195 ? -12.933 -23.054 10.419 1.00 92.94 195 ASP A C 1
ATOM 1533 O O . ASP A 1 195 ? -12.061 -23.338 11.254 1.00 92.94 195 ASP A O 1
ATOM 1537 N N . TRP A 1 196 ? -13.912 -22.183 10.674 1.00 89.06 196 TRP A N 1
ATOM 1538 C CA . TRP A 1 196 ? -14.031 -21.466 11.939 1.00 89.06 196 TRP A CA 1
ATOM 1539 C C . TRP A 1 196 ? -14.206 -22.403 13.137 1.00 89.06 196 TRP A C 1
ATOM 1541 O O . TRP A 1 196 ? -13.599 -22.162 14.179 1.00 89.06 196 TRP A O 1
ATOM 1551 N N . GLU A 1 197 ? -15.004 -23.465 13.021 1.00 92.44 197 GLU A N 1
ATOM 1552 C CA . GLU A 1 197 ? -15.344 -24.333 14.153 1.00 92.44 197 GLU A CA 1
ATOM 1553 C C . GLU A 1 197 ? -14.136 -25.142 14.636 1.00 92.44 197 GLU A C 1
ATOM 1555 O O . GLU A 1 197 ? -13.891 -25.271 15.840 1.00 92.44 197 GLU A O 1
ATOM 1560 N N . SER A 1 198 ? -13.337 -25.669 13.714 1.00 89.94 198 SER A N 1
ATOM 1561 C CA . SER A 1 198 ? -12.098 -26.384 14.015 1.00 89.94 198 SER A CA 1
ATOM 1562 C C . SER A 1 198 ? -11.049 -25.450 14.609 1.00 89.94 198 SER A C 1
ATOM 1564 O O . SER A 1 198 ? -10.491 -25.765 15.664 1.00 89.94 198 SER A O 1
ATOM 1566 N N . HIS A 1 199 ? -10.845 -24.268 14.017 1.00 92.06 199 HIS A N 1
ATOM 1567 C CA . HIS A 1 199 ? -9.942 -23.263 14.578 1.00 92.06 199 HIS A CA 1
ATOM 1568 C C . HIS A 1 199 ? -10.394 -22.818 15.972 1.00 92.06 199 HIS A C 1
ATOM 1570 O O . HIS A 1 199 ? -9.602 -22.818 16.914 1.00 92.06 199 HIS A O 1
ATOM 1576 N N . HIS A 1 200 ? -11.683 -22.517 16.146 1.00 91.00 200 HIS A N 1
ATOM 1577 C CA . HIS A 1 200 ? -12.242 -22.117 17.429 1.00 91.00 200 HIS A CA 1
ATOM 1578 C C . HIS A 1 200 ? -12.045 -23.204 18.490 1.00 91.00 200 HIS A C 1
ATOM 1580 O O . HIS A 1 200 ? -11.602 -22.881 19.591 1.00 91.00 200 HIS A O 1
ATOM 1586 N N . ARG A 1 201 ? -12.304 -24.484 18.178 1.00 90.81 201 ARG A N 1
ATOM 1587 C CA . ARG A 1 201 ? -12.066 -25.612 19.101 1.00 90.81 201 ARG A CA 1
ATOM 1588 C C . ARG A 1 201 ? -10.597 -25.755 19.498 1.00 90.81 201 ARG A C 1
ATOM 1590 O O . ARG A 1 201 ? -10.336 -26.086 20.657 1.00 90.81 201 ARG A O 1
ATOM 1597 N N . ALA A 1 202 ? -9.673 -25.477 18.579 1.00 91.38 202 ALA A N 1
ATOM 1598 C CA . ALA A 1 202 ? -8.234 -25.532 18.826 1.00 91.38 202 ALA A CA 1
ATOM 1599 C C . ALA A 1 202 ? -7.729 -24.411 19.756 1.00 91.38 202 ALA A C 1
ATOM 1601 O O . ALA A 1 202 ? -6.668 -24.550 20.366 1.00 91.38 202 ALA A O 1
ATOM 1602 N N . LEU A 1 203 ? -8.486 -23.319 19.931 1.00 92.62 203 LEU A N 1
ATOM 1603 C CA . LEU A 1 203 ? -8.080 -22.223 20.812 1.00 92.62 203 LEU A CA 1
ATOM 1604 C C . LEU A 1 203 ? -7.979 -22.662 22.288 1.00 92.62 203 LEU A C 1
ATOM 1606 O O . LEU A 1 203 ? -8.857 -23.380 22.803 1.00 92.62 203 LEU A O 1
ATOM 1610 N N . PRO A 1 204 ? -6.989 -22.134 23.039 1.00 96.00 204 PRO A N 1
ATOM 1611 C CA . PRO A 1 204 ? -6.867 -22.364 24.471 1.00 96.00 204 PRO A CA 1
ATOM 1612 C C . PRO A 1 204 ? -8.178 -22.103 25.218 1.00 96.00 204 PRO A C 1
ATOM 1614 O O . PRO A 1 204 ? -8.846 -21.084 25.012 1.00 96.00 204 PRO A O 1
ATOM 1617 N N . LYS A 1 205 ? -8.529 -22.991 26.160 1.00 95.94 205 LYS A N 1
ATOM 1618 C CA . LYS A 1 205 ? -9.774 -22.902 26.951 1.00 95.94 205 LYS A CA 1
ATOM 1619 C C . LYS A 1 205 ? -9.978 -21.510 27.561 1.00 95.94 205 LYS A C 1
ATOM 1621 O O . LYS A 1 205 ? -11.082 -20.974 27.512 1.00 95.94 205 LYS A O 1
ATOM 1626 N N . LYS A 1 206 ? -8.908 -20.903 28.089 1.00 96.56 206 LYS A N 1
ATOM 1627 C CA . LYS A 1 206 ? -8.933 -19.546 28.658 1.00 96.56 206 LYS A CA 1
ATOM 1628 C C . LYS A 1 206 ? -9.366 -18.498 27.627 1.00 96.56 206 LYS A C 1
ATOM 1630 O O . LYS A 1 206 ? -10.209 -17.664 27.941 1.00 96.56 206 LYS A O 1
ATOM 1635 N N . GLN A 1 207 ? -8.834 -18.556 26.406 1.00 95.31 207 GLN A N 1
ATOM 1636 C CA . GLN A 1 207 ? -9.163 -17.610 25.340 1.00 95.31 207 GLN A CA 1
ATOM 1637 C C . GLN A 1 207 ? -10.623 -17.757 24.895 1.00 95.31 207 GLN A C 1
ATOM 1639 O O . GLN A 1 207 ? -11.326 -16.754 24.776 1.00 95.31 207 GLN A O 1
ATOM 1644 N N . ARG A 1 208 ? -11.109 -18.997 24.742 1.00 94.94 208 ARG A N 1
ATOM 1645 C CA . ARG A 1 208 ? -12.523 -19.276 24.437 1.00 94.94 208 ARG A CA 1
ATOM 1646 C C . ARG A 1 208 ? -13.465 -18.720 25.506 1.00 94.94 208 ARG A C 1
ATOM 1648 O O . ARG A 1 208 ? -14.404 -17.998 25.186 1.00 94.94 208 ARG A O 1
ATOM 1655 N N . LEU A 1 209 ? -13.180 -18.985 26.785 1.00 95.38 209 LEU A N 1
ATOM 1656 C CA . LEU A 1 209 ? -13.983 -18.475 27.903 1.00 95.38 209 LEU A CA 1
ATOM 1657 C C . LEU A 1 209 ? -13.995 -16.943 27.960 1.00 95.38 209 LEU A C 1
ATOM 1659 O O . LEU A 1 209 ? -15.045 -16.349 28.191 1.00 95.38 209 LEU A O 1
ATOM 1663 N N . GLN A 1 210 ? -12.854 -16.293 27.720 1.00 95.88 210 GLN A N 1
ATOM 1664 C CA . GLN A 1 210 ? -12.777 -14.831 27.694 1.00 95.88 210 GLN A CA 1
ATOM 1665 C C . GLN A 1 210 ? -13.581 -14.227 26.537 1.00 95.88 210 GLN A C 1
ATOM 1667 O O . GLN A 1 210 ? -14.294 -13.247 26.755 1.00 95.88 210 GLN A O 1
ATOM 1672 N N . ARG A 1 211 ? -13.512 -14.812 25.333 1.00 93.12 211 ARG A N 1
ATOM 1673 C CA . ARG A 1 211 ? -14.323 -14.380 24.181 1.00 93.12 211 ARG A CA 1
ATOM 1674 C C . ARG A 1 211 ? -15.820 -14.512 24.479 1.00 93.12 211 ARG A C 1
ATOM 1676 O O . ARG A 1 211 ? -16.539 -13.521 24.367 1.00 93.12 211 ARG A O 1
ATOM 1683 N N . ASN A 1 212 ? -16.256 -15.670 24.982 1.00 93.81 212 ASN A N 1
ATOM 1684 C CA . ASN A 1 212 ? -17.652 -15.900 25.368 1.00 93.81 212 ASN A CA 1
ATOM 1685 C C . ASN A 1 212 ? -18.109 -14.943 26.476 1.00 93.81 212 ASN A C 1
ATOM 1687 O O . ASN A 1 212 ? -19.192 -14.378 26.397 1.00 93.81 212 ASN A O 1
ATOM 1691 N N . SER A 1 213 ? -17.274 -14.698 27.490 1.00 95.75 213 SER A N 1
ATOM 1692 C CA . SER A 1 213 ? -17.618 -13.769 28.570 1.00 95.75 213 SER A CA 1
ATOM 1693 C C . SER A 1 213 ? -17.787 -12.328 28.083 1.00 95.75 213 SER A C 1
ATOM 1695 O O . SER A 1 213 ? -18.628 -11.619 28.635 1.00 95.75 213 SER A O 1
ATOM 1697 N N . ARG A 1 214 ? -16.990 -11.874 27.105 1.00 94.62 214 ARG A N 1
ATOM 1698 C CA . ARG A 1 214 ? -17.137 -10.536 26.506 1.00 94.62 214 ARG A CA 1
ATOM 1699 C C . ARG A 1 214 ? -18.428 -10.446 25.699 1.00 94.62 214 ARG A C 1
ATOM 1701 O O . ARG A 1 214 ? -19.193 -9.514 25.921 1.00 94.62 214 ARG A O 1
ATOM 1708 N N . ARG A 1 215 ? -18.695 -11.446 24.851 1.00 94.75 215 ARG A N 1
ATOM 1709 C CA . ARG A 1 215 ? -19.929 -11.535 24.058 1.00 94.75 215 ARG A CA 1
ATOM 1710 C C . ARG A 1 215 ? -21.171 -11.524 24.952 1.00 94.75 215 ARG A C 1
ATOM 1712 O O . ARG A 1 215 ? -21.978 -10.612 24.846 1.00 94.75 215 ARG A O 1
ATOM 1719 N N . ASN A 1 216 ? -21.241 -12.431 25.928 1.00 96.31 216 ASN A N 1
ATOM 1720 C CA . ASN A 1 216 ? -22.380 -12.542 26.843 1.00 96.31 216 ASN A CA 1
ATOM 1721 C C . ASN A 1 216 ? -22.609 -11.264 27.670 1.00 96.31 216 ASN A C 1
ATOM 1723 O O . ASN A 1 216 ? -23.719 -11.010 28.124 1.00 96.31 216 ASN A O 1
ATOM 1727 N N . ARG A 1 217 ? -21.562 -10.472 27.943 1.00 96.25 217 ARG A N 1
ATOM 1728 C CA . ARG A 1 217 ? -21.715 -9.189 28.645 1.00 96.25 217 ARG A CA 1
ATOM 1729 C C . ARG A 1 217 ? -22.371 -8.139 27.752 1.00 96.25 217 ARG A C 1
ATOM 1731 O O . ARG A 1 217 ? -23.179 -7.376 28.261 1.00 96.25 217 ARG A O 1
ATOM 1738 N N . LEU A 1 218 ? -22.031 -8.114 26.466 1.00 96.06 218 LEU A N 1
ATOM 1739 C CA . LEU A 1 218 ? -22.658 -7.224 25.491 1.00 96.06 218 LEU A CA 1
ATOM 1740 C C . LEU A 1 218 ? -24.100 -7.651 25.193 1.00 96.06 218 LEU A C 1
ATOM 1742 O O . LEU A 1 218 ? -24.985 -6.810 25.227 1.00 96.06 218 LEU A O 1
ATOM 1746 N N . GLU A 1 219 ? -24.358 -8.951 25.031 1.00 97.00 219 GLU A N 1
ATOM 1747 C CA . GLU A 1 219 ? -25.709 -9.504 24.807 1.00 97.00 219 GLU A CA 1
ATOM 1748 C C . GLU A 1 219 ? -26.682 -9.229 25.971 1.00 97.00 219 GLU A C 1
ATOM 1750 O O . GLU A 1 219 ? -27.893 -9.228 25.789 1.00 97.00 219 GLU A O 1
ATOM 1755 N N . LYS A 1 220 ? -26.174 -8.968 27.184 1.00 97.06 220 LYS A N 1
ATOM 1756 C CA . LYS A 1 220 ? -27.003 -8.522 28.320 1.00 97.06 220 LYS A CA 1
ATOM 1757 C C . LYS A 1 220 ? -27.468 -7.070 28.206 1.00 97.06 220 LYS A C 1
ATOM 1759 O O . LYS A 1 220 ? -28.389 -6.693 28.922 1.00 97.06 220 LYS A O 1
ATOM 1764 N N . LEU A 1 221 ? -26.794 -6.256 27.396 1.00 96.88 221 LEU A N 1
ATOM 1765 C CA . LEU A 1 221 ? -27.115 -4.842 27.207 1.00 96.88 221 LEU A CA 1
ATOM 1766 C C . LEU A 1 221 ? -28.104 -4.619 26.057 1.00 96.88 221 LEU A C 1
ATOM 1768 O O . LEU A 1 221 ? -28.727 -3.566 26.027 1.00 96.88 221 LEU A O 1
ATOM 1772 N N . GLY A 1 222 ? -28.239 -5.582 25.142 1.00 97.00 222 GLY A N 1
ATOM 1773 C CA . GLY A 1 222 ? -29.082 -5.482 23.952 1.00 97.00 222 GLY A CA 1
ATOM 1774 C C . GLY A 1 222 ? -28.772 -6.574 22.925 1.00 97.00 222 GLY A C 1
ATOM 1775 O O . GLY A 1 222 ? -27.916 -7.437 23.146 1.00 97.00 222 GLY A O 1
ATOM 1776 N N . ALA A 1 223 ? -29.456 -6.530 21.784 1.00 97.12 223 ALA A N 1
ATOM 1777 C CA . ALA A 1 223 ? -29.242 -7.444 20.670 1.00 97.12 223 ALA A CA 1
ATOM 1778 C C . ALA A 1 223 ? -27.895 -7.154 19.989 1.00 97.12 223 ALA A C 1
ATOM 1780 O O . ALA A 1 223 ? -27.750 -6.166 19.269 1.00 97.12 223 ALA A O 1
ATOM 1781 N N . LEU A 1 224 ? -26.903 -8.012 20.243 1.00 97.62 224 LEU A N 1
ATOM 1782 C CA . LEU A 1 224 ? -25.573 -7.928 19.645 1.00 97.62 224 LEU A CA 1
ATOM 1783 C C . LEU A 1 224 ? -25.581 -8.539 18.239 1.00 97.62 224 LEU A C 1
ATOM 1785 O O . LEU A 1 224 ? -25.975 -9.691 18.074 1.00 97.62 224 LEU A O 1
ATOM 1789 N N . ASP A 1 225 ? -25.087 -7.800 17.251 1.00 96.38 225 ASP A N 1
ATOM 1790 C CA . ASP A 1 225 ? -25.013 -8.259 15.862 1.00 96.38 225 ASP A CA 1
ATOM 1791 C C . ASP A 1 225 ? -23.733 -7.756 15.173 1.00 96.38 225 ASP A C 1
ATOM 1793 O O . ASP A 1 225 ? -23.160 -6.736 15.569 1.00 96.38 225 ASP A O 1
ATOM 1797 N N . TYR A 1 226 ? -23.269 -8.476 14.151 1.00 95.94 226 TYR A N 1
ATOM 1798 C CA . TYR A 1 226 ? -22.066 -8.158 13.384 1.00 95.94 226 TYR A CA 1
ATOM 1799 C C . TYR A 1 226 ? -22.404 -8.012 11.904 1.00 95.94 226 TYR A C 1
ATOM 1801 O O . TYR A 1 226 ? -22.930 -8.928 11.275 1.00 95.94 226 TYR A O 1
ATOM 1809 N N . ARG A 1 227 ? -22.088 -6.848 11.341 1.00 95.31 227 ARG A N 1
ATOM 1810 C CA . ARG A 1 227 ? -22.389 -6.493 9.955 1.00 95.31 227 ARG A CA 1
ATOM 1811 C C . ARG A 1 227 ? -21.105 -6.239 9.186 1.00 95.31 227 ARG A C 1
ATOM 1813 O O . ARG A 1 227 ? -20.158 -5.668 9.720 1.00 95.31 227 ARG A O 1
ATOM 1820 N N . ILE A 1 228 ? -21.107 -6.649 7.925 1.00 94.25 228 ILE A N 1
ATOM 1821 C CA . ILE A 1 228 ? -20.058 -6.347 6.957 1.00 94.25 228 ILE A CA 1
ATOM 1822 C C . ILE A 1 228 ? -20.729 -5.576 5.829 1.00 94.25 228 ILE A C 1
ATOM 1824 O O . ILE A 1 228 ? -21.709 -6.049 5.251 1.00 94.25 228 ILE A O 1
ATOM 1828 N N . TYR A 1 229 ? -20.222 -4.385 5.544 1.00 92.31 229 TYR A N 1
ATOM 1829 C CA . TYR A 1 229 ? -20.695 -3.544 4.458 1.00 92.31 229 TYR A CA 1
ATOM 1830 C C . TYR A 1 229 ? -19.598 -3.451 3.396 1.00 92.31 229 TYR A C 1
ATOM 1832 O O . TYR A 1 229 ? -18.573 -2.818 3.654 1.00 92.31 229 TYR A O 1
ATOM 1840 N N . PRO A 1 230 ? -19.780 -4.071 2.219 1.00 90.38 230 PRO A N 1
ATOM 1841 C CA . PRO A 1 230 ? -18.865 -3.890 1.097 1.00 90.38 230 PRO A CA 1
ATOM 1842 C C . PRO A 1 230 ? -18.863 -2.437 0.617 1.00 90.38 230 PRO A C 1
ATOM 1844 O O . PRO A 1 230 ? -19.902 -1.764 0.689 1.00 90.38 230 PRO A O 1
ATOM 1847 N N . ALA A 1 231 ? -17.731 -1.968 0.094 1.00 87.25 231 ALA A N 1
ATOM 1848 C CA . ALA A 1 231 ? -17.656 -0.696 -0.619 1.00 87.25 231 ALA A CA 1
ATOM 1849 C C . ALA A 1 231 ? -18.731 -0.596 -1.719 1.00 87.25 231 ALA A C 1
ATOM 1851 O O . ALA A 1 231 ? -19.189 -1.595 -2.275 1.00 87.25 231 ALA A O 1
ATOM 1852 N N . GLY A 1 232 ? -19.226 0.619 -1.963 1.00 85.31 232 GLY A N 1
ATOM 1853 C CA . GLY A 1 232 ? -20.345 0.871 -2.882 1.00 85.31 232 GLY A CA 1
ATOM 1854 C C . GLY A 1 232 ? -21.736 0.459 -2.367 1.00 85.31 232 GLY A C 1
ATOM 1855 O O . GLY A 1 232 ? -22.744 0.895 -2.924 1.00 85.31 232 GLY A O 1
ATOM 1856 N N . SER A 1 233 ? -21.844 -0.322 -1.285 1.00 90.00 233 SER A N 1
ATOM 1857 C CA . SER A 1 233 ? -23.147 -0.652 -0.694 1.00 90.00 233 SER A CA 1
ATOM 1858 C C . SER A 1 233 ? -23.767 0.541 0.046 1.00 90.00 233 SER A C 1
ATOM 1860 O O . SER A 1 233 ? -23.073 1.382 0.622 1.00 90.00 233 SER A O 1
ATOM 1862 N N . ARG A 1 234 ? -25.105 0.576 0.124 1.00 90.69 234 ARG A N 1
ATOM 1863 C CA . ARG A 1 234 ? -25.822 1.583 0.927 1.00 90.69 234 ARG A CA 1
ATOM 1864 C C . ARG A 1 234 ? -25.387 1.564 2.397 1.00 90.69 234 ARG A C 1
ATOM 1866 O O . ARG A 1 234 ? -25.181 2.617 2.985 1.00 90.69 234 ARG A O 1
ATOM 1873 N N . GLY A 1 235 ? -25.201 0.373 2.971 1.00 92.00 235 GLY A N 1
ATOM 1874 C CA . GLY A 1 235 ? -24.754 0.228 4.357 1.00 92.00 235 GLY A CA 1
ATOM 1875 C C . GLY A 1 235 ? -23.367 0.827 4.603 1.00 92.00 235 GLY A C 1
ATOM 1876 O O . GLY A 1 235 ? -23.140 1.404 5.663 1.00 92.00 235 GLY A O 1
ATOM 1877 N N . TYR A 1 236 ? -22.467 0.757 3.620 1.00 93.00 236 TYR A N 1
ATOM 1878 C CA . TYR A 1 236 ? -21.151 1.390 3.695 1.00 93.00 236 TYR A CA 1
ATOM 1879 C C . TYR A 1 236 ? -21.273 2.915 3.670 1.00 93.00 236 TYR A C 1
ATOM 1881 O O . TYR A 1 236 ? -20.764 3.591 4.566 1.00 93.00 236 TYR A O 1
ATOM 1889 N N . ALA A 1 237 ? -22.013 3.450 2.692 1.00 90.81 237 ALA A N 1
ATOM 1890 C CA . ALA A 1 237 ? -22.243 4.886 2.547 1.00 90.81 237 ALA A CA 1
ATOM 1891 C C . ALA A 1 237 ? -22.878 5.506 3.805 1.00 90.81 237 ALA A C 1
ATOM 1893 O O . ALA A 1 237 ? -22.416 6.546 4.275 1.00 90.81 237 ALA A O 1
ATOM 1894 N N . ASP A 1 238 ? -23.866 4.826 4.393 1.00 92.19 238 ASP A N 1
ATOM 1895 C CA . ASP A 1 238 ? -24.579 5.281 5.591 1.00 92.19 238 ASP A CA 1
ATOM 1896 C C . ASP A 1 238 ? -23.694 5.264 6.861 1.00 92.19 238 ASP A C 1
ATOM 1898 O O . ASP A 1 238 ? -24.006 5.948 7.838 1.00 92.19 238 ASP A O 1
ATOM 1902 N N . ASN A 1 239 ? -22.593 4.495 6.886 1.00 94.06 239 ASN A N 1
ATOM 1903 C CA . ASN A 1 239 ? -21.795 4.271 8.101 1.00 94.06 239 ASN A CA 1
ATOM 1904 C C . ASN A 1 239 ? -20.340 4.766 8.041 1.00 94.06 239 ASN A C 1
ATOM 1906 O O . ASN A 1 239 ? -19.728 4.916 9.102 1.00 94.06 239 ASN A O 1
ATOM 1910 N N . ILE A 1 240 ? -19.766 5.063 6.870 1.00 94.38 240 ILE A N 1
ATOM 1911 C CA . ILE A 1 240 ? -18.344 5.442 6.768 1.00 94.38 240 ILE A CA 1
ATOM 1912 C C . ILE A 1 240 ? -18.007 6.715 7.562 1.00 94.38 240 ILE A C 1
ATOM 1914 O O . ILE A 1 240 ? -17.004 6.760 8.275 1.00 94.38 240 ILE A O 1
ATOM 1918 N N . GLU A 1 241 ? -18.879 7.726 7.547 1.00 93.38 241 GLU A N 1
ATOM 1919 C CA . GLU A 1 241 ? -18.680 8.947 8.343 1.00 93.38 241 GLU A CA 1
ATOM 1920 C C . GLU A 1 241 ? -18.726 8.657 9.846 1.00 93.38 241 GLU A C 1
ATOM 1922 O O . GLU A 1 241 ? -17.904 9.162 10.614 1.00 93.38 241 GLU A O 1
ATOM 1927 N N . ARG A 1 242 ? -19.645 7.782 10.271 1.00 93.75 242 ARG A N 1
ATOM 1928 C CA . ARG A 1 242 ? -19.746 7.345 11.666 1.00 93.75 242 ARG A CA 1
ATOM 1929 C C . ARG A 1 242 ? -18.501 6.565 12.097 1.00 93.75 242 ARG A C 1
ATOM 1931 O O . ARG A 1 242 ? -18.069 6.723 13.236 1.00 93.75 242 ARG A O 1
ATOM 1938 N N . CYS A 1 243 ? -17.897 5.781 11.203 1.00 95.38 243 CYS A N 1
ATOM 1939 C CA . CYS A 1 243 ? -16.641 5.065 11.457 1.00 95.38 243 CYS A CA 1
ATOM 1940 C C . CYS A 1 243 ? -15.518 6.041 11.792 1.00 95.38 243 CYS A C 1
ATOM 1942 O O . CYS A 1 243 ? -14.868 5.945 12.836 1.00 95.38 243 CYS A O 1
ATOM 1944 N N . ILE A 1 244 ? -15.351 7.051 10.939 1.00 94.69 244 ILE A N 1
ATOM 1945 C CA . ILE A 1 244 ? -14.342 8.086 11.137 1.00 94.69 244 ILE A CA 1
ATOM 1946 C C . ILE A 1 244 ? -14.624 8.895 12.404 1.00 94.69 244 ILE A C 1
ATOM 1948 O O . ILE A 1 244 ? -13.702 9.128 13.186 1.00 94.69 244 ILE A O 1
ATOM 1952 N N . ALA A 1 245 ? -15.881 9.242 12.685 1.00 93.81 245 ALA A N 1
ATOM 1953 C CA . ALA A 1 245 ? -16.250 9.945 13.912 1.00 93.81 245 ALA A CA 1
ATOM 1954 C C . ALA A 1 245 ? -15.895 9.147 15.184 1.00 93.81 245 ALA A C 1
ATOM 1956 O O . ALA A 1 245 ? -15.344 9.722 16.129 1.00 93.81 245 ALA A O 1
ATOM 1957 N N . LEU A 1 246 ? -16.141 7.829 15.201 1.00 93.88 246 LEU A N 1
ATOM 1958 C CA . LEU A 1 246 ? -15.737 6.945 16.302 1.00 93.88 246 LEU A CA 1
ATOM 1959 C C . LEU A 1 246 ? -14.214 6.927 16.472 1.00 93.88 246 LEU A C 1
ATOM 1961 O O . LEU A 1 246 ? -13.713 7.078 17.590 1.00 93.88 246 LEU A O 1
ATOM 1965 N N . LYS A 1 247 ? -13.460 6.812 15.371 1.00 94.38 247 LYS A N 1
ATOM 1966 C CA . LYS A 1 247 ? -11.993 6.832 15.414 1.00 94.38 247 LYS A CA 1
ATOM 1967 C C . LYS A 1 247 ? -11.451 8.165 15.930 1.00 94.38 247 LYS A C 1
ATOM 1969 O O . LYS A 1 247 ? -10.538 8.174 16.755 1.00 94.38 247 LYS A O 1
ATOM 1974 N N . GLN A 1 248 ? -12.012 9.280 15.473 1.00 94.81 248 GLN A N 1
ATOM 1975 C CA . GLN A 1 248 ? -11.636 10.624 15.911 1.00 94.81 248 GLN A CA 1
ATOM 1976 C C . GLN A 1 248 ? -11.931 10.842 17.398 1.00 94.81 248 GLN A C 1
ATOM 1978 O O . GLN A 1 248 ? -11.099 11.415 18.100 1.00 94.81 248 GLN A O 1
ATOM 1983 N N . ALA A 1 249 ? -13.086 10.379 17.891 1.00 94.00 249 ALA A N 1
ATOM 1984 C CA . ALA A 1 249 ? -13.413 10.426 19.315 1.00 94.00 249 ALA A CA 1
ATOM 1985 C C . ALA A 1 249 ? -12.395 9.629 20.136 1.00 94.00 249 ALA A C 1
ATOM 1987 O O . ALA A 1 249 ? -11.779 10.176 21.044 1.00 94.00 249 ALA A O 1
ATOM 1988 N N . TRP A 1 250 ? -12.105 8.394 19.726 1.00 94.56 250 TRP A N 1
ATOM 1989 C CA . TRP A 1 250 ? -11.109 7.561 20.392 1.00 94.56 250 TRP A CA 1
ATOM 1990 C C . TRP A 1 250 ? -9.701 8.179 20.399 1.00 94.56 250 TRP A C 1
ATOM 1992 O O . TRP A 1 250 ? -9.002 8.103 21.410 1.00 94.56 250 TRP A O 1
ATOM 2002 N N . LEU A 1 251 ? -9.265 8.813 19.303 1.00 94.75 251 LEU A N 1
ATOM 2003 C CA . LEU A 1 251 ? -7.971 9.508 19.248 1.00 94.75 251 LEU A CA 1
ATOM 2004 C C . LEU A 1 251 ? -7.917 10.684 20.234 1.00 94.75 251 LEU A C 1
ATOM 2006 O O . LEU A 1 251 ? -6.922 10.824 20.945 1.00 94.75 251 LEU A O 1
ATOM 2010 N N . ARG A 1 252 ? -8.993 11.480 20.324 1.00 93.56 252 ARG A N 1
ATOM 2011 C CA . ARG A 1 252 ? -9.109 12.575 21.302 1.00 93.56 252 ARG A CA 1
ATOM 2012 C C . ARG A 1 252 ? -9.069 12.050 22.734 1.00 93.56 252 ARG A C 1
ATOM 2014 O O . ARG A 1 252 ? -8.251 12.516 23.521 1.00 93.56 252 ARG A O 1
ATOM 2021 N N . ASP A 1 253 ? -9.884 11.045 23.036 1.00 94.62 253 ASP A N 1
ATOM 2022 C CA . ASP A 1 253 ? -10.025 10.495 24.389 1.00 94.62 253 ASP A CA 1
ATOM 2023 C C . ASP A 1 253 ? -8.738 9.816 24.882 1.00 94.62 253 ASP A C 1
ATOM 2025 O O . ASP A 1 253 ? -8.473 9.764 26.081 1.00 94.62 253 ASP A O 1
ATOM 2029 N N . THR A 1 254 ? -7.913 9.308 23.960 1.00 94.38 254 THR A N 1
ATOM 2030 C CA . THR A 1 254 ? -6.635 8.650 24.280 1.00 94.38 254 THR A CA 1
ATOM 2031 C C . THR A 1 254 ? -5.410 9.552 24.120 1.00 94.38 254 THR A C 1
ATOM 2033 O O . THR A 1 254 ? -4.288 9.079 24.310 1.00 94.38 254 THR A O 1
ATOM 2036 N N . GLY A 1 255 ? -5.591 10.832 23.772 1.00 91.44 255 GLY A N 1
ATOM 2037 C CA . GLY A 1 255 ? -4.492 11.783 23.570 1.00 91.44 255 GLY A CA 1
ATOM 2038 C C . GLY A 1 255 ? -3.546 11.406 22.423 1.00 91.44 255 GLY A C 1
ATOM 2039 O O . GLY A 1 255 ? -2.368 11.761 22.450 1.00 91.44 255 GLY A O 1
ATOM 2040 N N . ARG A 1 256 ? -4.030 10.649 21.431 1.00 89.56 256 ARG A N 1
ATOM 2041 C CA . ARG A 1 256 ? -3.234 10.174 20.291 1.00 89.56 256 ARG A CA 1
ATOM 2042 C C . ARG A 1 256 ? -3.362 11.120 19.103 1.00 89.56 256 ARG A C 1
ATOM 2044 O O . ARG A 1 256 ? -4.448 11.586 18.768 1.00 89.56 256 ARG A O 1
ATOM 2051 N N . LEU A 1 257 ? -2.239 11.362 18.433 1.00 84.62 257 LEU A N 1
ATOM 2052 C CA . LEU A 1 257 ? -2.198 12.137 17.196 1.00 84.62 257 LEU A CA 1
ATOM 2053 C C . LEU A 1 257 ? -2.699 11.290 16.018 1.00 84.62 257 LEU A C 1
ATOM 2055 O O . LEU A 1 257 ? -2.482 10.081 15.974 1.00 84.62 257 LEU A O 1
ATOM 2059 N N . GLY A 1 258 ? -3.351 11.933 15.051 1.00 83.25 258 GLY A N 1
ATOM 2060 C CA . GLY A 1 258 ? -3.843 11.270 13.841 1.00 83.25 258 GLY A CA 1
ATOM 2061 C C . GLY A 1 258 ? -4.297 12.270 12.791 1.00 83.25 258 GLY A C 1
ATOM 2062 O O . GLY A 1 258 ? -5.449 12.227 12.379 1.00 83.25 258 GLY A O 1
ATOM 2063 N N . ARG A 1 259 ? -3.411 13.205 12.414 1.00 85.50 259 ARG A N 1
ATOM 2064 C CA . ARG A 1 259 ? -3.725 14.368 11.562 1.00 85.50 259 ARG A CA 1
ATOM 2065 C C . ARG A 1 259 ? -4.526 13.992 10.312 1.00 85.50 259 ARG A C 1
ATOM 2067 O O . ARG A 1 259 ? -5.503 14.669 10.018 1.00 85.50 259 ARG A O 1
ATOM 2074 N N . ASP A 1 260 ? -4.158 12.902 9.646 1.00 85.94 260 ASP A N 1
ATOM 2075 C CA . ASP A 1 260 ? -4.801 12.470 8.400 1.00 85.94 260 ASP A CA 1
ATOM 2076 C C . ASP A 1 260 ? -6.256 12.033 8.616 1.00 85.94 260 ASP A C 1
ATOM 2078 O O . ASP A 1 260 ? -7.118 12.342 7.804 1.00 85.94 260 ASP A O 1
ATOM 2082 N N . VAL A 1 261 ? -6.573 11.426 9.766 1.00 89.69 261 VAL A N 1
ATOM 2083 C CA . VAL A 1 261 ? -7.945 11.014 10.127 1.00 89.69 261 VAL A CA 1
ATOM 2084 C C . VAL A 1 261 ? -8.865 12.221 10.361 1.00 89.69 261 VAL A C 1
ATOM 2086 O O . VAL A 1 261 ? -10.089 12.100 10.298 1.00 89.69 261 VAL A O 1
ATOM 2089 N N . PHE A 1 262 ? -8.293 13.394 10.637 1.00 90.81 262 PHE A N 1
ATOM 2090 C CA . PHE A 1 262 ? -9.029 14.652 10.775 1.00 90.81 262 PHE A CA 1
ATOM 2091 C C . PHE A 1 262 ? -9.108 15.455 9.468 1.00 90.81 262 PHE A C 1
ATOM 2093 O O . PHE A 1 262 ? -9.809 16.464 9.434 1.00 90.81 262 PHE A O 1
ATOM 2100 N N . ASP A 1 263 ? -8.425 15.033 8.401 1.00 90.69 263 ASP A N 1
ATOM 2101 C CA . ASP A 1 263 ? -8.545 15.660 7.086 1.00 90.69 263 ASP A CA 1
ATOM 2102 C C . ASP A 1 263 ? -9.879 15.245 6.432 1.00 90.69 263 ASP A C 1
ATOM 2104 O O . ASP A 1 263 ? -10.111 14.051 6.234 1.00 90.69 263 ASP A O 1
ATOM 2108 N N . PRO A 1 264 ? -10.764 16.184 6.044 1.00 90.19 264 PRO A N 1
ATOM 2109 C CA . PRO A 1 264 ? -12.017 15.851 5.361 1.00 90.19 264 PRO A CA 1
ATOM 2110 C C . PRO A 1 264 ? -11.825 15.061 4.058 1.00 90.19 264 PRO A C 1
ATOM 2112 O O . PRO A 1 264 ? -12.713 14.316 3.647 1.00 90.19 264 PRO A O 1
ATOM 2115 N N . ARG A 1 265 ? -10.661 15.182 3.410 1.00 91.56 265 ARG A N 1
ATOM 2116 C CA . ARG A 1 265 ? -10.333 14.394 2.215 1.00 91.56 265 ARG A CA 1
ATOM 2117 C C . ARG A 1 265 ? -10.176 12.911 2.523 1.00 91.56 265 ARG A C 1
ATOM 2119 O O . ARG A 1 265 ? -10.402 12.102 1.635 1.00 91.56 265 ARG A O 1
ATOM 2126 N N . PHE A 1 266 ? -9.841 12.545 3.760 1.00 91.19 266 PHE A N 1
ATOM 2127 C CA . PHE A 1 266 ? -9.644 11.149 4.135 1.00 91.19 266 PHE A CA 1
ATOM 2128 C C . PHE A 1 266 ? -10.955 10.363 4.111 1.00 91.19 266 PHE A C 1
ATOM 2130 O O . PHE A 1 266 ? -11.006 9.261 3.573 1.00 91.19 266 PHE A O 1
ATOM 2137 N N . VAL A 1 267 ? -12.041 10.942 4.634 1.00 91.06 267 VAL A N 1
ATOM 2138 C CA . VAL A 1 267 ? -13.359 10.292 4.567 1.00 91.06 267 VAL A CA 1
ATOM 2139 C C . VAL A 1 267 ? -13.898 10.253 3.136 1.00 91.06 267 VAL A C 1
ATOM 2141 O O . VAL A 1 267 ? -14.510 9.259 2.759 1.00 91.06 267 VAL A O 1
ATOM 2144 N N . ALA A 1 268 ? -13.630 11.283 2.324 1.00 90.94 268 ALA A N 1
ATOM 2145 C CA . ALA A 1 268 ? -13.959 11.262 0.898 1.00 90.94 268 ALA A CA 1
ATOM 2146 C C . ALA A 1 268 ? -13.188 10.151 0.165 1.00 90.94 268 ALA A C 1
ATOM 2148 O O . ALA A 1 268 ? -13.786 9.361 -0.552 1.00 90.94 268 ALA A O 1
ATOM 2149 N N . PHE A 1 269 ? -11.890 10.016 0.442 1.00 91.50 269 PHE A N 1
ATOM 2150 C CA . PHE A 1 269 ? -11.048 8.958 -0.113 1.00 91.50 269 PHE A CA 1
ATOM 2151 C C . PHE A 1 269 ? -11.594 7.569 0.206 1.00 91.50 269 PHE A C 1
ATOM 2153 O O . PHE A 1 269 ? -11.807 6.777 -0.702 1.00 91.50 269 PHE A O 1
ATOM 2160 N N . LEU A 1 270 ? -11.888 7.288 1.477 1.00 90.69 270 LEU A N 1
ATOM 2161 C CA . LEU A 1 270 ? -12.437 5.990 1.871 1.00 90.69 270 LEU A CA 1
ATOM 2162 C C . LEU A 1 270 ? -13.843 5.741 1.318 1.00 90.69 270 LEU A C 1
ATOM 2164 O O . LEU A 1 270 ? -14.219 4.589 1.129 1.00 90.69 270 LEU A O 1
ATOM 2168 N N . ARG A 1 271 ? -14.639 6.789 1.084 1.00 89.19 271 ARG A N 1
ATOM 2169 C CA . ARG A 1 271 ? -15.963 6.664 0.464 1.00 89.19 271 ARG A CA 1
ATOM 2170 C C . ARG A 1 271 ? -15.869 6.207 -0.989 1.00 89.19 271 ARG A C 1
ATOM 2172 O O . ARG A 1 271 ? -16.686 5.390 -1.402 1.00 89.19 271 ARG A O 1
ATOM 2179 N N . ASP A 1 272 ? -14.903 6.748 -1.721 1.00 86.38 272 ASP A N 1
ATOM 2180 C CA . ASP A 1 272 ? -14.761 6.528 -3.160 1.00 86.38 272 ASP A CA 1
ATOM 2181 C C . ASP A 1 272 ? -13.935 5.266 -3.481 1.00 86.38 272 ASP A C 1
ATOM 2183 O O . ASP A 1 272 ? -14.059 4.704 -4.571 1.00 86.38 272 ASP A O 1
ATOM 2187 N N . LEU A 1 273 ? -13.135 4.789 -2.522 1.00 87.06 273 LEU A N 1
ATOM 2188 C CA . LEU A 1 273 ? -12.314 3.582 -2.631 1.00 87.06 273 LEU A CA 1
ATOM 2189 C C . LEU A 1 273 ? -13.170 2.311 -2.787 1.00 87.06 273 LEU A C 1
ATOM 2191 O O . LEU A 1 273 ? -14.175 2.140 -2.095 1.00 87.06 273 LEU A O 1
ATOM 2195 N N . GLY A 1 274 ? -12.761 1.395 -3.671 1.00 76.06 274 GLY A N 1
ATOM 2196 C CA . GLY A 1 274 ? -13.441 0.113 -3.884 1.00 76.06 274 GLY A CA 1
ATOM 2197 C C . GLY A 1 274 ? -14.833 0.220 -4.518 1.00 76.06 274 GLY A C 1
ATOM 2198 O O . GLY A 1 274 ? -15.606 -0.732 -4.456 1.00 76.06 274 GLY A O 1
ATOM 2199 N N . THR A 1 275 ? -15.188 1.374 -5.097 1.00 68.56 275 THR A N 1
ATOM 2200 C CA . THR A 1 275 ? -16.477 1.576 -5.792 1.00 68.56 275 THR A CA 1
ATOM 2201 C C . THR A 1 275 ? -16.482 1.030 -7.220 1.00 68.56 275 THR A C 1
ATOM 2203 O O . THR A 1 275 ? -17.550 0.791 -7.789 1.00 68.56 275 THR A O 1
ATOM 2206 N N . SER A 1 276 ? -15.302 0.793 -7.796 1.00 61.97 276 SER A N 1
ATOM 2207 C CA . SER A 1 276 ? -15.158 0.023 -9.029 1.00 61.97 276 SER A CA 1
ATOM 2208 C C . SER A 1 276 ? -15.439 -1.444 -8.712 1.00 61.97 276 SER A C 1
ATOM 2210 O O . SER A 1 276 ? -14.844 -1.990 -7.788 1.00 61.97 276 SER A O 1
ATOM 2212 N N . ALA A 1 277 ? -16.355 -2.077 -9.448 1.00 50.09 277 ALA A N 1
ATOM 2213 C CA . ALA A 1 277 ? -16.691 -3.480 -9.241 1.00 50.09 277 ALA A CA 1
ATOM 2214 C C . ALA A 1 277 ? -15.444 -4.359 -9.428 1.00 50.09 277 ALA A C 1
ATOM 2216 O O . ALA A 1 277 ? -15.028 -4.614 -10.556 1.00 50.09 277 ALA A O 1
ATOM 2217 N N . ASN A 1 278 ? -14.857 -4.819 -8.326 1.00 53.53 278 ASN A N 1
ATOM 2218 C CA . ASN A 1 278 ? -13.982 -5.977 -8.345 1.00 53.53 278 ASN A CA 1
ATOM 2219 C C . ASN A 1 278 ? -14.894 -7.202 -8.286 1.00 53.53 278 ASN A C 1
ATOM 2221 O O . ASN A 1 278 ? -15.681 -7.354 -7.355 1.00 53.53 278 ASN A O 1
ATOM 2225 N N . GLU A 1 279 ? -14.819 -8.070 -9.293 1.00 47.06 279 GLU A N 1
ATOM 2226 C CA . GLU A 1 279 ? -15.587 -9.324 -9.341 1.00 47.06 279 GLU A CA 1
ATOM 2227 C C . GLU A 1 279 ? -15.089 -10.374 -8.315 1.00 47.06 279 GLU A C 1
ATOM 2229 O O . GLU A 1 279 ? -15.577 -11.501 -8.307 1.00 47.06 279 GLU A O 1
ATOM 2234 N N . GLY A 1 280 ? -14.135 -10.018 -7.441 1.00 54.22 280 GLY A N 1
ATOM 2235 C CA . GLY A 1 280 ? -13.544 -10.881 -6.411 1.00 54.22 280 GLY A CA 1
ATOM 2236 C C . GLY A 1 280 ? -13.688 -10.339 -4.983 1.00 54.22 280 GLY A C 1
ATOM 2237 O O . GLY A 1 280 ? -14.144 -9.219 -4.771 1.00 54.22 280 GLY A O 1
ATOM 2238 N N . ASP A 1 281 ? -13.256 -11.137 -4.000 1.00 56.81 281 ASP A N 1
ATOM 2239 C CA . ASP A 1 281 ? -13.311 -10.802 -2.564 1.00 56.81 281 ASP A CA 1
ATOM 2240 C C . ASP A 1 281 ? -12.290 -9.720 -2.139 1.00 56.81 281 ASP A C 1
ATOM 2242 O O . ASP A 1 281 ? -12.309 -9.264 -0.991 1.00 56.81 281 ASP A O 1
ATOM 2246 N N . ASP A 1 282 ? -11.432 -9.272 -3.059 1.00 61.75 282 ASP A N 1
ATOM 2247 C CA . ASP A 1 282 ? -10.400 -8.262 -2.834 1.00 61.75 282 ASP A CA 1
ATOM 2248 C C . ASP A 1 282 ? -10.998 -6.849 -2.896 1.00 61.75 282 ASP A C 1
ATOM 2250 O O . ASP A 1 282 ? -11.265 -6.288 -3.965 1.00 61.75 282 ASP A O 1
ATOM 2254 N N . GLY A 1 283 ? -11.221 -6.250 -1.726 1.00 75.81 283 GLY A N 1
ATOM 2255 C CA . GLY A 1 283 ? -11.845 -4.937 -1.640 1.00 75.81 283 GLY A CA 1
ATOM 2256 C C . GLY A 1 283 ? -11.895 -4.355 -0.236 1.00 75.81 283 GLY A C 1
ATOM 2257 O O . GLY A 1 283 ? -11.361 -4.903 0.730 1.00 75.81 283 GLY A O 1
ATOM 2258 N N . VAL A 1 284 ? -12.547 -3.201 -0.132 1.00 86.62 284 VAL A N 1
ATOM 2259 C CA . VAL A 1 284 ? -12.733 -2.500 1.138 1.00 86.62 284 VAL A CA 1
ATOM 2260 C C . VAL A 1 284 ? -14.046 -2.926 1.770 1.00 86.62 284 VAL A C 1
ATOM 2262 O O . VAL A 1 284 ? -15.108 -2.875 1.146 1.00 86.62 284 VAL A O 1
ATOM 2265 N N . TYR A 1 285 ? -13.972 -3.282 3.047 1.00 90.94 285 TYR A N 1
ATOM 2266 C CA . TYR A 1 285 ? -15.126 -3.642 3.854 1.00 90.94 285 TYR A CA 1
ATOM 2267 C C . TYR A 1 285 ? -15.168 -2.783 5.109 1.00 90.94 285 TYR A C 1
ATOM 2269 O O . TYR A 1 285 ? -14.171 -2.625 5.814 1.00 90.94 285 TYR A O 1
ATOM 2277 N N . LEU A 1 286 ? -16.352 -2.262 5.418 1.00 93.31 286 LEU A N 1
ATOM 2278 C CA . LEU A 1 286 ? -16.634 -1.670 6.715 1.00 93.31 286 LEU A CA 1
ATOM 2279 C C . LEU A 1 286 ? -17.270 -2.731 7.609 1.00 93.31 286 LEU A C 1
ATOM 2281 O O . LEU A 1 286 ? -18.371 -3.214 7.341 1.00 93.31 286 LEU A O 1
ATOM 2285 N N . HIS A 1 287 ? -16.579 -3.079 8.685 1.00 95.75 287 HIS A N 1
ATOM 2286 C CA . HIS A 1 287 ? -17.071 -4.015 9.684 1.00 95.75 287 HIS A CA 1
ATOM 2287 C C . HIS A 1 287 ? -17.736 -3.236 10.816 1.00 95.75 287 HIS A C 1
ATOM 2289 O O . HIS A 1 287 ? -17.198 -2.238 11.275 1.00 95.75 287 HIS A O 1
ATOM 2295 N N . ALA A 1 288 ? -18.894 -3.687 11.291 1.00 96.56 288 ALA A N 1
ATOM 2296 C CA . ALA A 1 288 ? -19.602 -3.030 12.380 1.00 96.56 288 ALA A CA 1
ATOM 2297 C C . ALA A 1 288 ? -20.111 -4.043 13.402 1.00 96.56 288 ALA A C 1
ATOM 2299 O O . ALA A 1 288 ? -20.900 -4.933 13.083 1.00 96.56 288 ALA A O 1
ATOM 2300 N N . LEU A 1 289 ? -19.699 -3.869 14.657 1.00 96.44 289 LEU A N 1
ATOM 2301 C CA . LEU A 1 289 ? -20.343 -4.495 15.803 1.00 96.44 289 LEU A CA 1
ATOM 2302 C C . LEU A 1 289 ? -21.456 -3.567 16.287 1.00 96.44 289 LEU A C 1
ATOM 2304 O O . LEU A 1 289 ? -21.207 -2.402 16.611 1.00 96.44 289 LEU A O 1
ATOM 2308 N N . THR A 1 290 ? -22.678 -4.078 16.342 1.00 96.06 290 THR A N 1
ATOM 2309 C CA . THR A 1 290 ? -23.877 -3.300 16.660 1.00 96.06 290 THR A CA 1
ATOM 2310 C C . THR A 1 290 ? -24.578 -3.844 17.898 1.00 96.06 290 THR A C 1
ATOM 2312 O O . THR A 1 290 ? -24.534 -5.043 18.165 1.00 96.06 290 THR A O 1
ATOM 2315 N N . LEU A 1 291 ? -25.211 -2.949 18.652 1.00 96.75 291 LEU A N 1
ATOM 2316 C CA . LEU A 1 291 ? -26.098 -3.262 19.765 1.00 96.75 291 LEU A CA 1
ATOM 2317 C C . LEU A 1 291 ? -27.449 -2.601 19.483 1.00 96.75 291 LEU A C 1
ATOM 2319 O O . LEU A 1 291 ? -27.495 -1.389 19.269 1.00 96.75 291 LEU A O 1
ATOM 2323 N N . ASP A 1 292 ? -28.518 -3.393 19.404 1.00 95.94 292 ASP A N 1
ATOM 2324 C CA . ASP A 1 292 ? -29.864 -2.936 19.017 1.00 95.94 292 ASP A CA 1
ATOM 2325 C C . ASP A 1 292 ? -29.859 -2.130 17.700 1.00 95.94 292 ASP A C 1
ATOM 2327 O O . ASP A 1 292 ? -30.490 -1.083 17.563 1.00 95.94 292 ASP A O 1
ATOM 2331 N N . GLY A 1 293 ? -29.066 -2.594 16.726 1.00 91.44 293 GLY A N 1
ATOM 2332 C CA . GLY A 1 293 ? -28.899 -1.958 15.414 1.00 91.44 293 GLY A CA 1
ATOM 2333 C C . GLY A 1 293 ? -28.008 -0.709 15.400 1.00 91.44 293 GLY A C 1
ATOM 2334 O O . GLY A 1 293 ? -27.694 -0.203 14.326 1.00 91.44 293 GLY A O 1
ATOM 2335 N N . SER A 1 294 ? -27.546 -0.223 16.556 1.00 91.38 294 SER A N 1
ATOM 2336 C CA . SER A 1 294 ? -26.622 0.911 16.644 1.00 91.38 294 SER A CA 1
ATOM 2337 C C . SER A 1 294 ? -25.163 0.447 16.685 1.00 91.38 294 SER A C 1
ATOM 2339 O O . SER A 1 294 ? -24.803 -0.326 17.572 1.00 91.38 294 SER A O 1
ATOM 2341 N N . PRO A 1 295 ? -24.280 0.934 15.792 1.00 92.62 295 PRO A N 1
ATOM 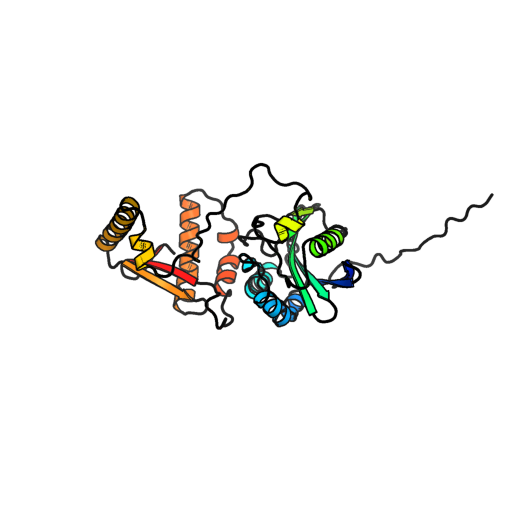2342 C CA . PRO A 1 295 ? -22.853 0.633 15.865 1.00 92.62 295 PRO A CA 1
ATOM 2343 C C . PRO A 1 295 ? -22.208 1.092 17.176 1.00 92.62 295 PRO A C 1
ATOM 2345 O O . PRO A 1 295 ? -22.323 2.267 17.548 1.00 92.62 295 PRO A O 1
ATOM 2348 N N . ILE A 1 296 ? -21.503 0.163 17.829 1.00 93.06 296 ILE A N 1
ATOM 2349 C CA . ILE A 1 296 ? -20.720 0.366 19.060 1.00 93.06 296 ILE A CA 1
ATOM 2350 C C . ILE A 1 296 ? -19.207 0.211 18.836 1.00 93.06 296 ILE A C 1
ATOM 2352 O O . ILE A 1 296 ? -18.417 0.682 19.650 1.00 93.06 296 ILE A O 1
ATOM 2356 N N . ALA A 1 297 ? -18.801 -0.438 17.742 1.00 93.75 297 ALA A N 1
ATOM 2357 C CA . ALA A 1 297 ? -17.426 -0.485 17.256 1.00 93.75 297 ALA A CA 1
ATOM 2358 C C . ALA A 1 297 ? -17.441 -0.695 15.741 1.00 93.75 297 ALA A C 1
ATOM 2360 O O . ALA A 1 297 ? -18.242 -1.496 15.253 1.00 93.75 297 ALA A O 1
ATOM 2361 N N . MET A 1 298 ? -16.576 0.021 15.026 1.00 91.62 298 MET A N 1
ATOM 2362 C CA . MET A 1 298 ? -16.374 -0.090 13.582 1.00 91.62 298 MET A CA 1
ATOM 2363 C C . MET A 1 298 ? -14.897 0.098 13.249 1.00 91.62 298 MET A C 1
ATOM 2365 O O . MET A 1 298 ? -14.219 0.777 14.060 1.00 91.62 298 MET A O 1
#

Secondary structure (DSSP, 8-state):
----------------SS---EEEEEETTEEEEEEEE-SHHHHHTTHHHHHHHHTT---TTGGGGSHHHHHHHHHHH--TT-TTEEEEEEEEEETTEEEEEEEEEEEEEETTEEEEEETTTTS-S----EE-TTT--HHHHHHHHHHHHT-TT-SEE---S--TTSHHHHHHTT-S---TT---------TT---HHHHHHHS-HHHHHHHHHHHHHHHTTS-EEEEEEETTSHHHHHHHHHHHHHHHHHHHHTT---GGGGSHHHHHHHHHTT-S--SSS-S-EEEEEEETTEEEE-

Organism: NCBI:txid147266

Sequence (298 aa):
MTVSIKGRDRAAAMTRAGRSWTVPVEFHGRSLDLECRETLDELEALKDVWQGLEGRSPEAFGYFQSFDWCLSWSRLYLAPEKMEARARVYVLWDGADCVMIWPLMTRRISPAITLLVPLTAPMNQYSTLLYDPARFDRTAGRAVLEEIRRDRGLDAICLDHVPQSALLADILEGQGVSPEGGQQSSILDLSGINDWESHHRALPKKQRLQRNSRRNRLEKLGALDYRIYPAGSRGYADNIERCIALKQAWLRDTGRLGRDVFDPRFVAFLRDLGTSANEGDDGVYLHALTLDGSPIAM

Solvent-accessible surface area (backbone atoms only — not comparable to full-atom values): 17851 Å² total; per-residue (Å²): 138,87,80,85,80,80,79,76,85,79,85,74,93,66,88,92,73,91,71,74,49,75,44,79,43,79,45,98,92,41,74,26,41,38,32,40,39,56,46,71,69,56,52,60,72,37,48,70,62,47,50,56,34,53,79,58,28,85,55,90,63,39,65,53,64,30,58,64,51,49,49,47,45,41,74,76,65,52,48,88,89,47,86,51,47,42,52,40,31,35,36,34,23,56,83,90,45,72,31,32,41,38,56,23,18,41,38,53,82,49,100,88,40,30,32,36,29,47,40,66,64,86,75,43,81,41,39,64,60,44,32,32,74,92,79,42,50,52,66,50,48,39,50,50,52,53,57,59,69,64,44,85,84,50,76,45,78,52,82,61,56,54,48,82,90,37,68,51,37,65,40,43,58,98,52,90,84,77,75,91,84,74,86,89,81,92,82,84,83,56,91,85,56,89,46,68,68,62,50,57,68,69,46,56,69,68,60,52,51,52,53,51,53,54,50,56,56,50,48,72,77,35,57,63,47,80,48,76,22,48,40,73,35,70,67,24,71,77,37,52,66,58,39,48,50,53,51,52,50,52,28,61,78,67,74,48,89,57,71,63,79,70,36,75,62,45,62,53,37,64,63,60,33,49,53,64,87,56,97,57,93,73,69,48,68,48,54,32,39,22,45,70,84,41,75,80,46,97

Radius of gyration: 23.63 Å; Cα contacts (8 Å, |Δi|>4): 410; chains: 1; bounding box: 82×52×55 Å